Protein AF-A0A0C2YAP7-F1 (afdb_monomer_lite)

Structure (mmCIF, N/CA/C/O backbone):
data_AF-A0A0C2YAP7-F1
#
_entry.id   AF-A0A0C2YAP7-F1
#
loop_
_atom_site.group_PDB
_atom_site.id
_atom_site.type_symbol
_atom_site.label_atom_id
_atom_site.label_alt_id
_atom_site.label_comp_id
_atom_site.label_asym_id
_atom_site.label_entity_id
_atom_site.label_seq_id
_atom_site.pdbx_PDB_ins_code
_atom_site.Cartn_x
_atom_site.Cartn_y
_atom_site.Cartn_z
_atom_site.occupancy
_atom_site.B_iso_or_equiv
_atom_site.auth_seq_id
_atom_site.auth_comp_id
_atom_site.auth_asym_id
_atom_site.auth_atom_id
_atom_site.pdbx_PDB_model_num
ATOM 1 N N . MET A 1 1 ? 7.651 9.788 -50.904 1.00 44.75 1 MET A N 1
ATOM 2 C CA . MET A 1 1 ? 7.440 11.156 -51.417 1.00 44.75 1 MET A CA 1
ATOM 3 C C . MET A 1 1 ? 8.253 11.287 -52.688 1.00 44.75 1 MET A C 1
ATOM 5 O O . MET A 1 1 ? 9.472 11.311 -52.622 1.00 44.75 1 MET A O 1
ATOM 9 N N . SER A 1 2 ? 7.563 11.230 -53.823 1.00 44.25 2 SER A N 1
ATOM 10 C CA . SER A 1 2 ? 8.126 11.286 -55.172 1.00 44.25 2 SER A CA 1
ATOM 11 C C . SER A 1 2 ? 7.923 12.697 -55.711 1.00 44.25 2 SER A C 1
ATOM 13 O O . SER A 1 2 ? 6.785 13.158 -55.704 1.00 44.25 2 SER A O 1
ATOM 15 N N . MET A 1 3 ? 8.986 13.365 -56.163 1.00 46.31 3 MET A N 1
ATOM 16 C CA . MET A 1 3 ? 8.911 14.649 -56.875 1.00 46.31 3 MET A CA 1
ATOM 17 C C . MET A 1 3 ? 9.865 14.597 -58.083 1.00 46.31 3 MET A C 1
ATOM 19 O O . MET A 1 3 ? 11.066 14.424 -57.908 1.00 46.31 3 MET A O 1
ATOM 23 N N . THR A 1 4 ? 9.324 14.335 -59.277 1.00 40.25 4 THR A N 1
ATOM 24 C CA . THR A 1 4 ? 9.123 15.276 -60.407 1.00 40.25 4 THR A CA 1
ATOM 25 C C . THR A 1 4 ? 10.411 15.830 -61.028 1.00 40.25 4 THR A C 1
ATOM 27 O O . THR A 1 4 ? 10.988 16.805 -60.560 1.00 40.25 4 THR A O 1
ATOM 30 N N . ALA A 1 5 ? 10.811 15.221 -62.149 1.00 45.41 5 ALA A N 1
ATOM 31 C CA . ALA A 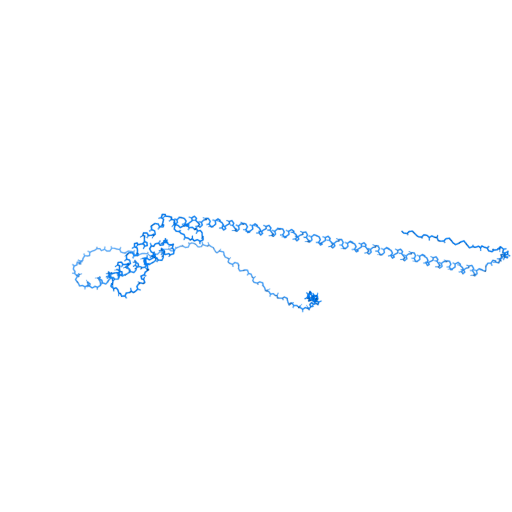1 5 ? 11.817 15.738 -63.068 1.00 45.41 5 ALA A CA 1
ATOM 32 C C . ALA A 1 5 ? 11.187 16.786 -64.000 1.00 45.41 5 ALA A C 1
ATOM 34 O O . ALA A 1 5 ? 10.178 16.514 -64.653 1.00 45.41 5 ALA A O 1
ATOM 35 N N . VAL A 1 6 ? 11.786 17.976 -64.068 1.00 51.00 6 VAL A N 1
ATOM 36 C CA . VAL A 1 6 ? 11.413 19.030 -65.018 1.00 51.00 6 VAL A CA 1
ATOM 37 C C . VAL A 1 6 ? 12.269 18.875 -66.270 1.00 51.00 6 VAL A C 1
ATOM 39 O O . VAL A 1 6 ? 13.493 18.954 -66.223 1.00 51.00 6 VAL A O 1
ATOM 42 N N . SER A 1 7 ? 11.592 18.622 -67.388 1.00 47.62 7 SER A N 1
ATOM 43 C CA . SER A 1 7 ? 12.154 18.564 -68.732 1.00 47.62 7 SER A CA 1
ATOM 44 C C . SER A 1 7 ? 12.260 19.985 -69.289 1.00 47.62 7 SER A C 1
ATOM 46 O O . SER A 1 7 ? 11.241 20.636 -69.514 1.00 47.62 7 SER A O 1
ATOM 48 N N . ALA A 1 8 ? 13.484 20.466 -69.506 1.00 52.16 8 ALA A N 1
ATOM 49 C CA . ALA A 1 8 ? 13.755 21.661 -70.295 1.00 52.16 8 ALA A CA 1
ATOM 50 C C . ALA A 1 8 ? 14.320 21.225 -71.652 1.00 52.16 8 ALA A C 1
ATOM 52 O O . ALA A 1 8 ? 15.388 20.623 -71.747 1.00 52.16 8 ALA A O 1
ATOM 53 N N . LYS A 1 9 ? 13.538 21.487 -72.698 1.00 53.03 9 LYS A N 1
ATOM 54 C CA . LYS A 1 9 ? 13.875 21.284 -74.104 1.00 53.03 9 LYS A CA 1
ATOM 55 C C . LYS A 1 9 ? 14.596 22.541 -74.582 1.00 53.03 9 LYS A C 1
ATOM 57 O O . LYS A 1 9 ? 13.943 23.553 -74.817 1.00 53.03 9 LYS A O 1
ATOM 62 N N . GLU A 1 10 ? 15.917 22.474 -74.696 1.00 45.47 10 GLU A N 1
ATOM 63 C CA . GLU A 1 10 ? 16.734 23.569 -75.217 1.00 45.47 10 GLU A CA 1
ATOM 64 C C . GLU A 1 10 ? 17.275 23.220 -76.609 1.00 45.47 10 GLU A C 1
ATOM 66 O O . GLU A 1 10 ? 17.755 22.119 -76.880 1.00 45.47 10 GLU A O 1
ATOM 71 N N . THR A 1 11 ? 17.066 24.167 -77.515 1.00 48.81 11 THR A N 1
ATOM 72 C CA . THR A 1 11 ? 17.222 24.088 -78.965 1.00 48.81 11 THR A CA 1
ATOM 73 C C . THR A 1 11 ? 18.699 24.155 -79.365 1.00 48.81 11 THR A C 1
ATOM 75 O O . THR A 1 11 ? 19.391 25.111 -79.029 1.00 48.81 11 THR A O 1
ATOM 78 N N . LEU A 1 12 ? 19.171 23.158 -80.119 1.00 51.78 12 LEU A N 1
ATOM 79 C CA . LEU A 1 12 ? 20.529 23.091 -80.676 1.00 51.78 12 LEU A CA 1
ATOM 80 C C . LEU A 1 12 ? 20.708 24.059 -81.870 1.00 51.78 12 LEU A C 1
ATOM 82 O O . LEU A 1 12 ? 19.882 24.028 -82.785 1.00 51.78 12 LEU A O 1
ATOM 86 N N . PRO A 1 13 ? 21.790 24.861 -81.931 1.00 57.75 13 PRO A N 1
ATOM 87 C CA . PRO A 1 13 ? 22.244 25.516 -83.162 1.00 57.75 13 PRO A CA 1
ATOM 88 C C . PRO A 1 13 ? 23.028 24.548 -84.085 1.00 57.75 13 PRO A C 1
ATOM 90 O O . PRO A 1 13 ? 23.479 23.492 -83.634 1.00 57.75 13 PRO A O 1
ATOM 93 N N . PRO A 1 14 ? 23.174 24.873 -85.389 1.00 52.91 14 PRO A N 1
ATOM 94 C CA . PRO A 1 14 ? 23.631 23.939 -86.417 1.00 52.91 14 PRO A CA 1
ATOM 95 C C . PRO A 1 14 ? 25.119 23.583 -86.320 1.00 52.91 14 PRO A C 1
ATOM 97 O O . PRO A 1 14 ? 25.965 24.382 -85.925 1.00 52.91 14 PRO A O 1
ATOM 100 N N . THR A 1 15 ? 25.402 22.358 -86.759 1.00 55.88 15 THR A N 1
ATOM 101 C CA . THR A 1 15 ? 26.703 21.698 -86.901 1.00 55.88 15 THR A CA 1
ATOM 102 C C . THR A 1 15 ? 27.747 22.572 -87.600 1.00 55.88 15 THR A C 1
ATOM 104 O O . THR A 1 15 ? 27.714 22.731 -88.822 1.00 55.88 15 THR A O 1
ATOM 107 N N . SER A 1 16 ? 28.718 23.080 -86.840 1.00 44.69 16 SER A N 1
ATOM 108 C CA . SER A 1 16 ? 30.015 23.487 -87.375 1.00 44.69 16 SER A CA 1
ATOM 109 C C . SER A 1 16 ? 30.950 22.276 -87.357 1.00 44.69 16 SER A C 1
ATOM 111 O O . SER A 1 16 ? 31.210 21.673 -86.318 1.00 44.69 16 SER A O 1
ATOM 113 N N . ASN A 1 17 ? 31.429 21.889 -88.539 1.00 56.34 17 ASN A N 1
ATOM 114 C CA . ASN A 1 17 ? 32.493 20.906 -88.696 1.00 56.34 17 ASN A CA 1
ATOM 115 C C . ASN A 1 17 ? 33.779 21.475 -88.083 1.00 56.34 17 ASN A C 1
ATOM 117 O O . ASN A 1 17 ? 34.495 22.243 -88.724 1.00 56.34 17 ASN A O 1
ATOM 121 N N . THR A 1 18 ? 34.059 21.119 -86.835 1.00 50.81 18 THR A N 1
ATOM 122 C CA . THR A 1 18 ? 35.364 21.320 -86.210 1.00 50.81 18 THR A CA 1
ATOM 123 C C . THR A 1 18 ? 36.304 20.196 -86.658 1.00 50.81 18 THR A C 1
ATOM 125 O O . THR A 1 18 ? 35.937 19.023 -86.572 1.00 50.81 18 THR A O 1
ATOM 128 N N . PRO A 1 19 ? 37.516 20.503 -87.159 1.00 53.97 19 PRO A N 1
ATOM 129 C CA . PRO A 1 19 ? 38.509 19.474 -87.427 1.00 53.97 19 PRO A CA 1
ATOM 130 C C . PRO A 1 19 ? 38.864 18.805 -86.099 1.00 53.97 19 PRO A C 1
ATOM 132 O O . PRO A 1 19 ? 39.378 19.457 -85.192 1.00 53.97 19 PRO A O 1
ATOM 135 N N . THR A 1 20 ? 38.577 17.510 -85.969 1.00 55.09 20 THR A N 1
ATOM 136 C CA . THR A 1 20 ? 39.104 16.687 -84.878 1.00 55.09 20 THR A CA 1
ATOM 137 C C . THR A 1 20 ? 40.628 16.785 -84.905 1.00 55.09 20 THR A C 1
ATOM 139 O O . THR A 1 20 ? 41.228 16.357 -85.895 1.00 55.09 20 THR A O 1
ATOM 142 N N . PRO A 1 21 ? 41.283 17.330 -83.865 1.00 55.88 21 PRO A N 1
ATOM 143 C CA . PRO A 1 21 ? 42.726 17.248 -83.768 1.00 55.88 21 PRO A CA 1
ATOM 144 C C . PRO A 1 21 ? 43.095 15.778 -83.542 1.00 55.88 21 PRO A C 1
ATOM 146 O O . PRO A 1 21 ? 43.003 15.258 -82.434 1.00 55.88 21 PRO A O 1
ATOM 149 N N . THR A 1 22 ? 43.521 15.084 -84.596 1.00 57.53 22 THR A N 1
ATOM 150 C CA . THR A 1 22 ? 44.174 13.763 -84.542 1.00 57.53 22 THR A CA 1
ATOM 151 C C . THR A 1 22 ? 45.610 13.882 -84.020 1.00 57.53 22 THR A C 1
ATOM 153 O O . THR A 1 22 ? 46.549 13.294 -84.553 1.00 57.53 22 THR A O 1
ATOM 156 N N . THR A 1 23 ? 45.808 14.667 -82.964 1.00 62.25 23 THR A N 1
ATOM 157 C CA . THR A 1 23 ? 47.081 14.767 -82.258 1.00 62.25 23 THR A CA 1
ATOM 158 C C . THR A 1 23 ? 47.010 13.820 -81.074 1.00 62.25 23 THR A C 1
ATOM 160 O O . THR A 1 23 ? 46.287 14.061 -80.110 1.00 62.25 23 THR A O 1
ATOM 163 N N . ARG A 1 24 ? 47.749 12.710 -81.164 1.00 65.69 24 ARG A N 1
ATOM 164 C CA . ARG A 1 24 ? 47.946 11.776 -80.053 1.00 65.69 24 ARG A CA 1
ATOM 165 C C . ARG A 1 24 ? 48.347 12.591 -78.811 1.00 65.69 24 ARG A C 1
ATOM 167 O O . ARG A 1 24 ? 49.350 13.308 -78.896 1.00 65.69 24 ARG A O 1
ATOM 174 N N . PRO A 1 25 ? 47.595 12.530 -77.696 1.00 68.69 25 PRO A N 1
ATOM 175 C CA . PRO A 1 25 ? 47.972 13.247 -76.486 1.00 68.69 25 PRO A CA 1
ATOM 176 C C . PRO A 1 25 ? 49.379 12.812 -76.076 1.00 68.69 25 PRO A C 1
ATOM 178 O O . PRO A 1 25 ? 49.755 11.647 -76.240 1.00 68.69 25 PRO A O 1
ATOM 181 N N . SER A 1 26 ? 50.189 13.753 -75.588 1.00 84.50 26 SER A N 1
ATOM 182 C CA . SER A 1 26 ? 51.524 13.405 -75.108 1.00 84.50 26 SER A CA 1
ATOM 183 C C . SER A 1 26 ? 51.395 12.389 -73.968 1.00 84.50 26 SER A C 1
ATOM 185 O O . SER A 1 26 ? 50.466 12.464 -73.161 1.00 84.50 26 SER A O 1
ATOM 187 N N . ASN A 1 27 ? 52.329 11.437 -73.872 1.00 87.38 27 ASN A N 1
ATOM 188 C CA . ASN A 1 27 ? 52.298 10.410 -72.820 1.00 87.38 27 ASN A CA 1
ATOM 189 C C . ASN A 1 27 ? 52.215 11.017 -71.405 1.00 87.38 27 ASN A C 1
ATOM 191 O O . ASN A 1 27 ? 51.670 10.391 -70.502 1.00 87.38 27 ASN A O 1
ATOM 195 N N . ALA A 1 28 ? 52.729 12.237 -71.212 1.00 89.19 28 ALA A N 1
ATOM 196 C CA . ALA A 1 28 ? 52.625 12.968 -69.952 1.00 89.19 28 ALA A CA 1
ATOM 197 C C . ALA A 1 28 ? 51.182 13.395 -69.631 1.00 89.19 28 ALA A C 1
ATOM 199 O O . ALA A 1 28 ? 50.755 13.255 -68.488 1.00 89.19 28 ALA A O 1
ATOM 200 N N . ILE A 1 29 ? 50.423 13.865 -70.629 1.00 89.50 29 ILE A N 1
ATOM 201 C CA . ILE A 1 29 ? 49.013 14.250 -70.461 1.00 89.50 29 ILE A CA 1
ATOM 202 C C . ILE A 1 29 ? 48.162 13.015 -70.162 1.00 89.50 29 ILE A C 1
ATOM 204 O O . ILE A 1 29 ? 47.365 13.047 -69.230 1.00 89.50 29 ILE A O 1
ATOM 208 N N . GLN A 1 30 ? 48.376 11.915 -70.893 1.00 90.31 30 GLN A N 1
ATOM 209 C CA . GLN A 1 30 ? 47.651 10.666 -70.645 1.00 90.31 30 GLN A CA 1
ATOM 210 C C . GLN A 1 30 ? 47.923 10.138 -69.231 1.00 90.31 30 GLN A C 1
ATOM 212 O O . GLN A 1 30 ? 46.990 9.905 -68.475 1.00 90.31 30 GLN A O 1
ATOM 217 N N . LYS A 1 31 ? 49.200 10.053 -68.833 1.00 94.06 31 LYS A N 1
ATOM 218 C CA . LYS A 1 31 ? 49.580 9.603 -67.488 1.00 94.06 31 LYS A CA 1
ATOM 219 C C . LYS A 1 31 ? 49.008 10.505 -66.388 1.00 94.06 31 LYS A C 1
ATOM 221 O O . LYS A 1 31 ? 48.638 10.015 -65.327 1.00 94.06 31 LYS A O 1
ATOM 226 N N . GLY A 1 32 ? 48.941 11.816 -66.626 1.00 95.56 32 GLY A N 1
ATOM 227 C CA . GLY A 1 32 ? 48.300 12.760 -65.709 1.00 95.56 32 GLY A CA 1
ATOM 228 C C . GLY A 1 32 ? 46.797 12.513 -65.569 1.00 95.56 32 GLY A C 1
ATOM 229 O O . GLY A 1 32 ? 46.289 12.497 -64.452 1.00 95.56 32 GLY A O 1
ATOM 230 N N . ALA A 1 33 ? 46.100 12.269 -66.680 1.00 95.06 33 ALA A N 1
ATOM 231 C CA . ALA A 1 33 ? 44.679 11.930 -66.670 1.00 95.06 33 ALA A CA 1
ATOM 232 C C . ALA A 1 33 ? 44.407 10.607 -65.935 1.00 95.06 33 ALA A C 1
ATOM 234 O O . ALA A 1 33 ? 43.490 10.549 -65.118 1.00 95.06 33 ALA A O 1
ATOM 235 N N . ASP A 1 34 ? 45.240 9.587 -66.159 1.00 95.12 34 ASP A N 1
ATOM 236 C CA . ASP A 1 34 ? 45.127 8.287 -65.487 1.00 95.12 34 ASP A CA 1
ATOM 237 C C . ASP A 1 34 ? 45.316 8.424 -63.960 1.00 95.12 34 ASP A C 1
ATOM 239 O O . ASP A 1 34 ? 44.563 7.836 -63.187 1.00 95.12 34 ASP A O 1
ATOM 243 N N . LEU A 1 35 ? 46.264 9.259 -63.508 1.00 96.69 35 LEU A N 1
ATOM 244 C CA . LEU A 1 35 ? 46.471 9.545 -62.079 1.00 96.69 35 LEU A CA 1
ATOM 245 C C . LEU A 1 35 ? 45.280 10.272 -61.440 1.00 96.69 35 LEU A C 1
ATOM 247 O O . LEU A 1 35 ? 44.931 9.985 -60.297 1.00 96.69 35 LEU A O 1
ATOM 251 N N . ILE A 1 36 ? 44.654 11.211 -62.158 1.00 96.75 36 ILE A N 1
ATOM 252 C CA . ILE A 1 36 ? 43.461 11.917 -61.666 1.00 96.75 36 ILE A CA 1
ATOM 253 C C . ILE A 1 36 ? 42.283 10.946 -61.545 1.00 96.75 36 ILE A C 1
ATOM 255 O O . ILE A 1 36 ? 41.577 10.972 -60.541 1.00 96.75 36 ILE A O 1
ATOM 259 N N . LEU A 1 37 ? 42.085 10.077 -62.538 1.00 97.00 37 LEU A N 1
ATOM 260 C CA . LEU A 1 37 ? 41.062 9.030 -62.492 1.00 97.00 37 LEU A CA 1
ATOM 261 C C . LEU A 1 37 ? 41.261 8.112 -61.287 1.00 97.00 37 LEU A C 1
ATOM 263 O O . LEU A 1 37 ? 40.318 7.908 -60.527 1.00 97.00 37 LEU A O 1
ATOM 267 N N . GLN A 1 38 ? 42.491 7.642 -61.065 1.00 97.31 38 GLN A N 1
ATOM 268 C CA . GLN A 1 38 ? 42.813 6.808 -59.912 1.00 97.31 38 GLN A CA 1
ATOM 269 C C . GLN A 1 38 ? 42.524 7.527 -58.585 1.00 97.31 38 GLN A C 1
ATOM 271 O O . GLN A 1 38 ? 41.899 6.947 -57.703 1.00 97.31 38 GLN A O 1
ATOM 276 N N . LEU A 1 39 ? 42.905 8.803 -58.455 1.00 97.81 39 LEU A N 1
ATOM 277 C CA . LEU A 1 39 ? 42.615 9.592 -57.253 1.00 97.81 39 LEU A CA 1
ATOM 278 C C . LEU A 1 39 ? 41.104 9.690 -56.989 1.00 97.81 39 LEU A C 1
ATOM 280 O O . LEU A 1 39 ? 40.661 9.516 -55.857 1.00 97.81 39 LEU A O 1
ATOM 284 N N . VAL A 1 40 ? 40.307 9.934 -58.032 1.00 97.75 40 VAL A N 1
ATOM 285 C CA . VAL A 1 40 ? 38.843 10.014 -57.923 1.00 97.75 40 VAL A CA 1
ATOM 286 C C . VAL A 1 40 ? 38.240 8.663 -57.533 1.00 97.75 40 VAL A C 1
ATOM 288 O O . VAL A 1 40 ? 37.303 8.614 -56.734 1.00 97.75 40 VAL A O 1
ATOM 291 N N . GLU A 1 41 ? 38.756 7.560 -58.073 1.00 97.62 41 GLU A N 1
ATOM 292 C CA . GLU A 1 41 ? 38.320 6.210 -57.711 1.00 97.62 41 GLU A CA 1
ATOM 293 C C . GLU A 1 41 ? 38.657 5.875 -56.253 1.00 97.62 41 GLU A C 1
ATOM 295 O O . GLU A 1 41 ? 37.785 5.386 -55.527 1.00 97.62 41 GLU A O 1
ATOM 300 N N . ASP A 1 42 ? 39.865 6.217 -55.801 1.00 97.69 42 ASP A N 1
ATOM 301 C CA . ASP A 1 42 ? 40.318 6.027 -54.423 1.00 97.69 42 ASP A CA 1
ATOM 302 C C . ASP A 1 42 ? 39.481 6.864 -53.438 1.00 97.69 42 ASP A C 1
ATOM 304 O O . ASP A 1 42 ? 38.993 6.346 -52.427 1.00 97.69 42 ASP A O 1
ATOM 308 N N . GLU A 1 43 ? 39.229 8.141 -53.743 1.00 97.38 43 GLU A N 1
ATOM 309 C CA . GLU A 1 43 ? 38.370 9.011 -52.931 1.00 97.38 43 GLU A CA 1
ATOM 310 C C . GLU A 1 43 ? 36.924 8.514 -52.899 1.00 97.38 43 GLU A C 1
ATOM 312 O O . GLU A 1 43 ? 36.297 8.475 -51.836 1.00 97.38 43 GLU A O 1
ATOM 317 N N . ARG A 1 44 ? 36.387 8.066 -54.040 1.00 97.56 44 ARG A N 1
ATOM 318 C CA . ARG A 1 44 ? 35.040 7.492 -54.115 1.00 97.56 44 ARG A CA 1
ATOM 319 C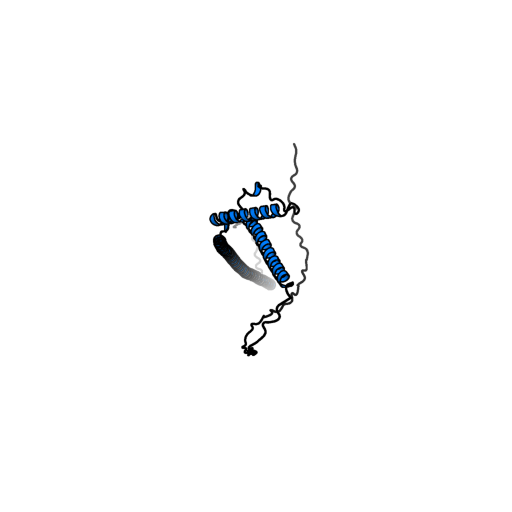 C . ARG A 1 44 ? 34.927 6.225 -53.273 1.00 97.56 44 ARG A C 1
ATOM 321 O O . ARG A 1 44 ? 33.928 6.055 -52.563 1.00 97.56 44 ARG A O 1
ATOM 328 N N . ALA A 1 45 ? 35.915 5.336 -53.340 1.00 97.38 45 ALA A N 1
ATOM 329 C CA . ALA A 1 45 ? 35.954 4.128 -52.525 1.00 97.38 45 ALA A CA 1
ATOM 330 C C . ALA A 1 45 ? 36.026 4.480 -51.032 1.00 97.38 45 ALA A C 1
ATOM 332 O O . ALA A 1 45 ? 35.270 3.923 -50.230 1.00 97.38 45 ALA A O 1
ATOM 333 N N . ASN A 1 46 ? 36.856 5.460 -50.668 1.00 97.81 46 ASN A N 1
ATOM 334 C CA . ASN A 1 46 ? 36.992 5.929 -49.294 1.00 97.81 46 ASN A CA 1
ATOM 335 C C . ASN A 1 46 ? 35.691 6.549 -48.755 1.00 97.81 46 ASN A C 1
ATOM 337 O O . ASN A 1 46 ? 35.231 6.175 -47.679 1.00 97.81 46 ASN A O 1
ATOM 341 N N . LEU A 1 47 ? 35.036 7.429 -49.521 1.00 97.50 47 LEU A N 1
ATOM 342 C CA . LEU A 1 47 ? 33.755 8.035 -49.138 1.00 97.50 47 LEU A CA 1
ATOM 343 C C . LEU A 1 47 ? 32.647 6.990 -48.994 1.00 97.50 47 LEU A C 1
ATOM 345 O O . LEU A 1 47 ? 31.859 7.042 -48.049 1.00 97.50 47 LEU A O 1
ATOM 349 N N . THR A 1 48 ? 32.606 6.014 -49.901 1.00 97.56 48 THR A N 1
ATOM 350 C CA . THR A 1 48 ? 31.630 4.920 -49.830 1.00 97.56 48 THR A CA 1
ATOM 351 C C . THR A 1 48 ? 31.842 4.089 -48.569 1.00 97.56 48 THR A C 1
ATOM 353 O O . THR A 1 48 ? 30.880 3.784 -47.864 1.00 97.56 48 THR A O 1
ATOM 356 N N . ARG A 1 49 ? 33.099 3.765 -48.249 1.00 98.12 49 ARG A N 1
ATOM 357 C CA . ARG A 1 49 ? 33.456 3.045 -47.028 1.00 98.12 49 ARG A CA 1
ATOM 358 C C . ARG A 1 49 ? 33.093 3.846 -45.779 1.00 98.12 49 ARG A C 1
ATOM 360 O O . ARG A 1 49 ? 32.407 3.312 -44.918 1.00 98.12 49 ARG A O 1
ATOM 367 N N . LEU A 1 50 ? 33.482 5.119 -45.704 1.00 98.06 50 LEU A N 1
ATOM 368 C CA . LEU A 1 50 ? 33.181 5.986 -44.563 1.00 98.06 50 LEU A CA 1
ATOM 369 C C . LEU A 1 50 ? 31.669 6.097 -44.323 1.00 98.06 50 LEU A C 1
ATOM 371 O O . LEU A 1 50 ? 31.211 6.018 -43.185 1.00 98.06 50 LEU A O 1
ATOM 375 N N . HIS A 1 51 ? 30.885 6.229 -45.394 1.00 97.75 51 HIS A N 1
ATOM 376 C CA . HIS A 1 51 ? 29.429 6.267 -45.307 1.00 97.75 51 HIS A CA 1
ATOM 377 C C . HIS A 1 51 ? 28.844 4.936 -44.809 1.00 97.75 51 HIS A C 1
ATOM 379 O O . HIS A 1 51 ? 27.999 4.935 -43.915 1.00 97.75 51 HIS A O 1
ATOM 385 N N . GLN A 1 52 ? 29.305 3.800 -45.342 1.00 98.06 52 GLN A N 1
ATOM 386 C CA . GLN A 1 52 ? 28.863 2.478 -44.885 1.00 98.06 52 GLN A CA 1
ATOM 387 C C . GLN A 1 52 ? 29.240 2.214 -43.424 1.00 98.06 52 GLN A C 1
ATOM 389 O O . GLN A 1 52 ? 28.420 1.704 -42.662 1.00 98.06 52 GLN A O 1
ATOM 394 N N . ASP A 1 53 ? 30.454 2.580 -43.019 1.00 97.94 53 ASP A N 1
ATOM 395 C CA . ASP A 1 53 ? 30.931 2.423 -41.646 1.00 97.94 53 ASP A CA 1
ATOM 396 C C . ASP A 1 53 ? 30.129 3.322 -40.690 1.00 97.94 53 ASP A C 1
ATOM 398 O O . ASP A 1 53 ? 29.693 2.863 -39.633 1.00 97.94 53 ASP A O 1
ATOM 402 N N . GLY A 1 54 ? 29.819 4.560 -41.096 1.00 97.94 54 GLY A N 1
ATOM 403 C CA . GLY A 1 54 ? 28.939 5.462 -40.351 1.00 97.94 54 GLY A CA 1
ATOM 404 C C . GLY A 1 54 ? 27.516 4.917 -40.189 1.00 97.94 54 GLY A C 1
ATOM 405 O O . GLY A 1 54 ? 26.960 4.953 -39.090 1.00 97.94 54 GLY A O 1
ATOM 406 N N . GLN A 1 55 ? 26.937 4.344 -41.249 1.00 97.81 55 GLN A N 1
ATOM 407 C CA . GLN A 1 55 ? 25.622 3.698 -41.178 1.00 97.81 55 GLN A CA 1
ATOM 408 C C . GLN A 1 55 ? 25.624 2.489 -40.238 1.00 97.81 55 GLN A C 1
ATOM 410 O O . GLN A 1 55 ? 24.718 2.357 -39.414 1.00 97.81 55 GLN A O 1
ATOM 415 N N . LYS A 1 56 ? 26.652 1.636 -40.311 1.00 98.00 56 LYS A N 1
ATOM 416 C CA . LYS A 1 56 ? 26.799 0.482 -39.411 1.00 98.00 56 LYS A CA 1
ATOM 417 C C . LYS A 1 56 ? 26.950 0.917 -37.956 1.00 98.00 56 LYS A C 1
ATOM 419 O O . LYS A 1 56 ? 26.304 0.339 -37.086 1.00 98.00 56 LYS A O 1
ATOM 424 N N . ALA A 1 57 ? 27.751 1.948 -37.689 1.00 97.62 57 ALA A N 1
ATOM 425 C CA . ALA A 1 57 ? 27.939 2.482 -36.343 1.00 97.62 57 ALA A CA 1
ATOM 426 C C . ALA A 1 57 ? 26.631 3.046 -35.765 1.00 97.62 57 ALA A C 1
ATOM 428 O O . ALA A 1 57 ? 26.282 2.737 -34.626 1.00 97.62 57 ALA A O 1
ATOM 429 N N . LEU A 1 58 ? 25.868 3.807 -36.558 1.00 97.50 58 LEU A N 1
ATOM 430 C CA . LEU A 1 58 ? 24.554 4.318 -36.153 1.00 97.50 58 LEU A CA 1
ATOM 431 C C . LEU A 1 58 ? 23.553 3.189 -35.897 1.00 97.50 58 LEU A C 1
ATOM 433 O O . LEU A 1 58 ? 22.836 3.216 -34.898 1.00 97.50 58 LEU A O 1
ATOM 437 N N . GLN A 1 59 ? 23.520 2.183 -36.770 1.00 97.69 59 GLN A N 1
ATOM 438 C CA . GLN A 1 59 ? 22.629 1.039 -36.614 1.00 97.69 59 GLN A CA 1
ATOM 439 C C . GLN A 1 59 ? 22.972 0.229 -35.358 1.00 97.69 59 GLN A C 1
ATOM 441 O O . GLN A 1 59 ? 22.067 -0.123 -34.602 1.00 97.69 59 GLN A O 1
ATOM 446 N N . SER A 1 60 ? 24.260 -0.017 -35.101 1.00 97.38 60 SER A N 1
ATOM 447 C CA . SER A 1 60 ? 24.721 -0.674 -33.874 1.00 97.38 60 SER A CA 1
ATOM 448 C C . SER A 1 60 ? 24.349 0.145 -32.640 1.00 97.38 60 SER A C 1
ATOM 450 O O . SER A 1 60 ? 23.739 -0.385 -31.719 1.00 97.38 60 SER A O 1
ATOM 452 N N . GLY A 1 61 ? 24.624 1.454 -32.649 1.00 97.69 61 GLY A N 1
ATOM 453 C CA . GLY A 1 61 ? 24.291 2.341 -31.535 1.00 97.69 61 GLY A CA 1
ATOM 454 C C . GLY A 1 61 ? 22.790 2.389 -31.239 1.00 97.69 61 GLY A C 1
ATOM 455 O O . GLY A 1 61 ? 22.390 2.392 -30.075 1.00 97.69 61 GLY A O 1
ATOM 456 N N . PHE A 1 62 ? 21.945 2.363 -32.274 1.00 97.88 62 PHE A N 1
ATOM 457 C CA . PHE A 1 62 ? 20.494 2.302 -32.105 1.00 97.88 62 PHE A CA 1
ATOM 458 C C . PHE A 1 62 ? 20.030 0.964 -31.513 1.00 97.88 62 PHE A C 1
ATOM 460 O O . PHE A 1 62 ? 19.164 0.955 -30.639 1.00 97.88 62 PHE A O 1
ATOM 467 N N . GLN A 1 63 ? 20.611 -0.159 -31.945 1.00 97.56 63 GLN A N 1
ATOM 468 C CA . GLN A 1 63 ? 20.293 -1.475 -31.382 1.00 97.56 63 GLN A CA 1
ATOM 469 C C . GLN A 1 63 ? 20.728 -1.587 -29.916 1.00 97.56 63 GLN A C 1
ATOM 471 O O . GLN A 1 63 ? 19.956 -2.045 -29.073 1.00 97.56 63 GLN A O 1
ATOM 476 N N . ASP A 1 64 ? 21.918 -1.093 -29.580 1.00 97.44 64 ASP A N 1
ATOM 477 C CA . ASP A 1 64 ? 22.413 -1.065 -28.201 1.00 97.44 64 ASP A CA 1
ATOM 478 C C . ASP A 1 64 ? 21.551 -0.165 -27.309 1.00 97.44 64 ASP A C 1
ATOM 480 O O . ASP A 1 64 ? 21.263 -0.499 -26.159 1.00 97.44 64 ASP A O 1
ATOM 484 N N . PHE A 1 65 ? 21.110 0.983 -27.828 1.00 97.25 65 PHE A N 1
ATOM 485 C CA . PHE A 1 65 ? 20.193 1.863 -27.109 1.00 97.25 65 PHE A CA 1
ATOM 486 C C . PHE A 1 65 ? 18.838 1.189 -26.877 1.00 97.25 65 PHE A C 1
ATOM 488 O O . PHE A 1 65 ? 18.328 1.194 -25.756 1.00 97.25 65 PHE A O 1
ATOM 495 N N . ARG A 1 66 ? 18.273 0.569 -27.919 1.00 97.81 66 ARG A N 1
ATOM 496 C CA . ARG A 1 66 ? 16.983 -0.120 -27.855 1.00 97.81 66 ARG A CA 1
ATOM 497 C C . ARG A 1 66 ? 17.002 -1.257 -26.839 1.00 97.81 66 ARG A C 1
ATOM 499 O O . ARG A 1 66 ? 16.131 -1.299 -25.980 1.00 97.81 66 ARG A O 1
ATOM 506 N N . THR A 1 67 ? 18.001 -2.134 -26.903 1.00 97.31 67 THR A N 1
ATOM 507 C CA . THR A 1 67 ? 18.126 -3.278 -25.984 1.00 97.31 67 THR A CA 1
ATOM 508 C C . THR A 1 67 ? 18.271 -2.832 -24.531 1.00 97.31 67 THR A C 1
ATOM 510 O O . THR A 1 67 ? 17.596 -3.368 -23.654 1.00 97.31 67 THR A O 1
ATOM 513 N N . LYS A 1 68 ? 19.080 -1.799 -24.258 1.00 97.25 68 LYS A N 1
ATOM 514 C CA . LYS A 1 68 ? 19.202 -1.218 -22.910 1.00 97.25 68 LYS A CA 1
ATOM 515 C C . LYS A 1 68 ? 17.889 -0.618 -22.420 1.00 97.25 68 LYS A C 1
ATOM 517 O O . LYS A 1 68 ? 17.525 -0.814 -21.264 1.00 97.25 68 LYS A O 1
ATOM 522 N N . HIS A 1 69 ? 17.186 0.111 -23.283 1.00 97.19 69 HIS A N 1
ATOM 523 C CA . HIS A 1 69 ? 15.916 0.731 -22.924 1.00 97.19 69 HIS A CA 1
ATOM 524 C C . HIS A 1 69 ? 14.824 -0.317 -22.674 1.00 97.19 69 HIS A C 1
ATOM 526 O O . HIS A 1 69 ? 14.060 -0.196 -21.723 1.00 97.19 69 HIS A O 1
ATOM 532 N N . GLU A 1 70 ? 14.761 -1.367 -23.489 1.00 97.75 70 GLU A N 1
ATOM 533 C CA . GLU A 1 70 ? 13.822 -2.479 -23.326 1.00 97.75 70 GLU A CA 1
ATOM 534 C C . GLU A 1 70 ? 14.098 -3.265 -22.034 1.00 97.75 70 GLU A C 1
ATOM 536 O O . GLU A 1 70 ? 13.178 -3.546 -21.265 1.00 97.75 70 GLU A O 1
ATOM 541 N N . ALA A 1 71 ? 15.371 -3.514 -21.711 1.00 97.25 71 ALA A N 1
ATOM 542 C CA . ALA A 1 71 ? 15.767 -4.102 -20.432 1.00 97.25 71 ALA A CA 1
ATOM 543 C C . ALA A 1 71 ? 15.381 -3.214 -19.231 1.00 97.25 71 ALA A C 1
ATOM 545 O O . ALA A 1 71 ? 14.900 -3.707 -18.213 1.00 97.25 71 ALA A O 1
ATOM 546 N N . ALA A 1 72 ? 15.552 -1.894 -19.340 1.00 97.00 72 ALA A N 1
ATOM 547 C CA . ALA A 1 72 ? 15.144 -0.964 -18.287 1.00 97.00 72 ALA A CA 1
ATOM 548 C C . ALA A 1 72 ? 13.617 -0.915 -18.111 1.00 97.00 72 ALA A C 1
ATOM 550 O O . ALA A 1 72 ? 13.127 -0.854 -16.983 1.00 97.00 72 ALA A O 1
ATOM 551 N N . LEU A 1 73 ? 12.868 -0.966 -19.214 1.00 97.62 73 LEU A N 1
ATOM 552 C CA . LEU A 1 73 ? 11.409 -0.932 -19.210 1.00 97.62 73 LEU A CA 1
ATOM 553 C C . LEU A 1 73 ? 10.839 -2.204 -18.576 1.00 97.62 73 LEU A C 1
ATOM 555 O O . LEU A 1 73 ? 10.058 -2.117 -17.634 1.00 97.62 73 LEU A O 1
ATOM 559 N N . THR A 1 74 ? 11.314 -3.374 -18.998 1.00 97.56 74 THR A N 1
ATOM 560 C CA . THR A 1 74 ? 10.932 -4.664 -18.397 1.00 97.56 74 THR A CA 1
ATOM 561 C C . THR A 1 74 ? 11.289 -4.740 -16.906 1.00 97.56 74 THR A C 1
ATOM 563 O O . THR A 1 74 ? 10.482 -5.186 -16.087 1.00 97.56 74 THR A O 1
ATOM 566 N N . ALA A 1 75 ? 12.456 -4.232 -16.498 1.00 97.44 75 ALA A N 1
ATOM 567 C CA . ALA A 1 75 ? 12.816 -4.127 -15.082 1.00 97.44 75 ALA A CA 1
ATOM 568 C C . ALA A 1 75 ? 11.862 -3.206 -14.293 1.00 97.44 75 ALA A C 1
ATOM 570 O O . ALA A 1 75 ? 11.503 -3.506 -13.153 1.00 97.44 75 ALA A O 1
ATOM 571 N N . ALA A 1 76 ? 11.416 -2.096 -14.885 1.00 96.62 76 ALA A N 1
ATOM 572 C CA . ALA A 1 76 ? 10.433 -1.216 -14.260 1.00 96.62 76 ALA A CA 1
ATOM 573 C C . ALA A 1 76 ? 9.052 -1.885 -14.147 1.00 96.62 76 ALA A C 1
ATOM 575 O O . ALA A 1 76 ? 8.434 -1.823 -13.085 1.00 96.62 76 ALA A O 1
ATOM 576 N N . GLU A 1 77 ? 8.594 -2.573 -15.193 1.00 97.81 77 GLU A N 1
ATOM 577 C CA . GLU A 1 77 ? 7.320 -3.302 -15.203 1.00 97.81 77 GLU A CA 1
ATOM 578 C C . GLU A 1 77 ? 7.283 -4.408 -14.146 1.00 97.81 77 GLU A C 1
ATOM 580 O O . GLU A 1 77 ? 6.330 -4.496 -13.371 1.00 97.81 77 GLU A O 1
ATOM 585 N N . THR A 1 78 ? 8.346 -5.212 -14.044 1.00 97.56 78 THR A N 1
ATOM 586 C CA . THR A 1 78 ? 8.446 -6.243 -12.998 1.00 97.56 78 THR A CA 1
ATOM 587 C C . THR A 1 78 ? 8.414 -5.645 -11.593 1.00 97.56 78 THR A C 1
ATOM 589 O O . THR A 1 78 ? 7.728 -6.174 -10.716 1.00 97.56 78 THR A O 1
ATOM 592 N N . LYS A 1 79 ? 9.086 -4.507 -11.373 1.00 97.94 79 LYS A N 1
ATOM 593 C CA . LYS A 1 79 ? 9.046 -3.797 -10.090 1.00 97.94 79 LYS A CA 1
ATOM 594 C C . LYS A 1 79 ? 7.642 -3.286 -9.767 1.00 97.94 79 LYS A C 1
ATOM 596 O O . LYS A 1 79 ? 7.201 -3.440 -8.630 1.00 97.94 79 LYS A O 1
ATOM 601 N N . ILE A 1 80 ? 6.942 -2.710 -10.745 1.00 97.75 80 ILE A N 1
ATOM 602 C CA . ILE A 1 80 ? 5.560 -2.237 -10.581 1.00 97.75 80 ILE A CA 1
ATOM 603 C C . ILE A 1 80 ? 4.637 -3.410 -10.243 1.00 97.75 80 ILE A C 1
ATOM 605 O O . ILE A 1 80 ? 3.872 -3.319 -9.288 1.00 97.75 80 ILE A O 1
ATOM 609 N N . SER A 1 81 ? 4.756 -4.531 -10.958 1.00 98.00 81 SER A N 1
ATOM 610 C CA . SER A 1 81 ? 3.965 -5.735 -10.686 1.00 98.00 81 SER A CA 1
ATOM 611 C C . SER A 1 81 ? 4.206 -6.277 -9.273 1.00 98.00 81 SER A C 1
ATOM 613 O O . SER A 1 81 ? 3.260 -6.631 -8.571 1.00 98.00 81 SER A O 1
ATOM 615 N N . LEU A 1 82 ? 5.461 -6.292 -8.812 1.00 97.56 82 LEU A N 1
ATOM 616 C CA . LEU A 1 82 ? 5.795 -6.712 -7.450 1.00 97.56 82 LEU A CA 1
ATOM 617 C C . LEU A 1 82 ? 5.194 -5.761 -6.406 1.00 97.56 82 LEU A C 1
ATOM 619 O O . LEU A 1 82 ? 4.629 -6.216 -5.414 1.00 97.56 82 LEU A O 1
ATOM 623 N N . GLN A 1 83 ? 5.273 -4.449 -6.640 1.00 97.50 83 GLN A N 1
ATOM 624 C CA . GLN A 1 83 ? 4.670 -3.453 -5.752 1.00 97.50 83 GLN A CA 1
ATOM 625 C C . GLN A 1 83 ? 3.144 -3.570 -5.699 1.00 97.50 83 GLN A C 1
ATOM 627 O O . GLN A 1 83 ? 2.578 -3.465 -4.616 1.00 97.50 83 GLN A O 1
ATOM 632 N N . GLN A 1 84 ? 2.482 -3.832 -6.828 1.00 97.19 84 GLN A N 1
ATOM 633 C CA . GLN A 1 84 ? 1.036 -4.068 -6.871 1.00 97.19 84 GLN A CA 1
ATOM 634 C C . GLN A 1 84 ? 0.642 -5.288 -6.036 1.00 97.19 84 GLN A C 1
ATOM 636 O O . GLN A 1 84 ? -0.234 -5.169 -5.185 1.00 97.19 84 GLN A O 1
ATOM 641 N N . LYS A 1 85 ? 1.353 -6.413 -6.185 1.00 97.44 85 LYS A N 1
ATOM 642 C CA . LYS A 1 85 ? 1.112 -7.611 -5.364 1.00 97.44 85 LYS A CA 1
ATOM 643 C C . LYS A 1 85 ? 1.283 -7.344 -3.872 1.00 97.44 85 LYS A C 1
ATOM 645 O O . LYS A 1 85 ? 0.467 -7.787 -3.075 1.00 97.44 85 LYS A O 1
ATOM 650 N N . LEU A 1 86 ? 2.320 -6.595 -3.490 1.00 97.81 86 LEU A N 1
ATOM 651 C CA . LEU A 1 86 ? 2.537 -6.239 -2.088 1.00 97.81 86 LEU A CA 1
ATOM 652 C C . LEU A 1 86 ? 1.384 -5.392 -1.535 1.00 97.81 86 LEU A C 1
ATOM 654 O O . LEU A 1 86 ? 0.965 -5.599 -0.402 1.00 97.81 86 LEU A O 1
ATOM 658 N N . ILE A 1 87 ? 0.876 -4.443 -2.326 1.00 96.69 87 ILE A N 1
ATOM 659 C CA . ILE A 1 87 ? -0.269 -3.613 -1.938 1.00 96.69 87 ILE A CA 1
ATOM 660 C C . ILE A 1 87 ? -1.524 -4.478 -1.772 1.00 96.69 87 ILE A C 1
ATOM 662 O O . ILE A 1 87 ? -2.225 -4.328 -0.775 1.00 96.69 87 ILE A O 1
ATOM 666 N N . GLU A 1 88 ? -1.790 -5.391 -2.706 1.00 96.62 88 GLU A N 1
ATOM 667 C CA . GLU A 1 88 ? -2.929 -6.315 -2.636 1.00 96.62 88 GLU A CA 1
ATOM 668 C C . GLU A 1 88 ? -2.878 -7.194 -1.378 1.00 96.62 88 GLU A C 1
ATOM 670 O O . GLU A 1 88 ? -3.863 -7.253 -0.639 1.00 96.62 88 GLU A O 1
ATOM 675 N N . ASP A 1 89 ? -1.724 -7.796 -1.077 1.00 96.56 89 ASP A N 1
ATOM 676 C CA . ASP A 1 89 ? -1.529 -8.604 0.134 1.00 96.56 89 ASP A CA 1
ATOM 677 C C . ASP A 1 89 ? -1.749 -7.783 1.412 1.00 96.56 89 ASP A C 1
ATOM 679 O O . ASP A 1 89 ? -2.419 -8.239 2.342 1.00 96.56 89 ASP A O 1
ATOM 683 N N . LEU A 1 90 ? -1.235 -6.549 1.459 1.00 95.31 90 LEU A N 1
ATOM 684 C CA . LEU A 1 90 ? -1.380 -5.683 2.630 1.00 95.31 90 LEU A CA 1
ATOM 685 C C . LEU A 1 90 ? -2.844 -5.280 2.859 1.00 95.31 90 LEU A C 1
ATOM 687 O O . LEU A 1 90 ? -3.313 -5.241 3.999 1.00 95.31 90 LEU A O 1
ATOM 691 N N . VAL A 1 91 ? -3.582 -5.013 1.777 1.00 95.06 91 VAL A N 1
ATOM 692 C CA . VAL A 1 91 ? -5.021 -4.716 1.825 1.00 95.06 91 VAL A CA 1
ATOM 693 C C . VAL A 1 91 ? -5.802 -5.931 2.320 1.00 95.06 91 VAL A C 1
ATOM 695 O O . VAL A 1 91 ? -6.631 -5.790 3.221 1.00 95.06 91 VAL A O 1
ATOM 698 N N . LEU A 1 92 ? -5.513 -7.125 1.796 1.00 93.69 92 LEU A N 1
ATOM 699 C CA . LEU A 1 92 ? -6.147 -8.368 2.240 1.00 93.69 92 LEU A CA 1
ATOM 700 C C . LEU A 1 92 ? -5.866 -8.650 3.720 1.00 93.69 92 LEU A C 1
ATOM 702 O O . LEU A 1 92 ? -6.782 -8.993 4.470 1.00 93.69 92 LEU A O 1
ATOM 706 N N . GLN A 1 93 ? -4.623 -8.464 4.166 1.00 92.88 93 GLN A N 1
ATOM 707 C CA . GLN A 1 93 ? -4.245 -8.664 5.562 1.00 92.88 93 GLN A CA 1
ATOM 708 C C . GLN A 1 93 ? -4.931 -7.655 6.490 1.00 92.88 93 GLN A C 1
ATOM 710 O O . GLN A 1 93 ? -5.405 -8.038 7.558 1.00 92.88 93 GLN A O 1
ATOM 715 N N . SER A 1 94 ? -5.035 -6.388 6.082 1.00 92.25 94 SER A N 1
ATOM 716 C CA . SER A 1 94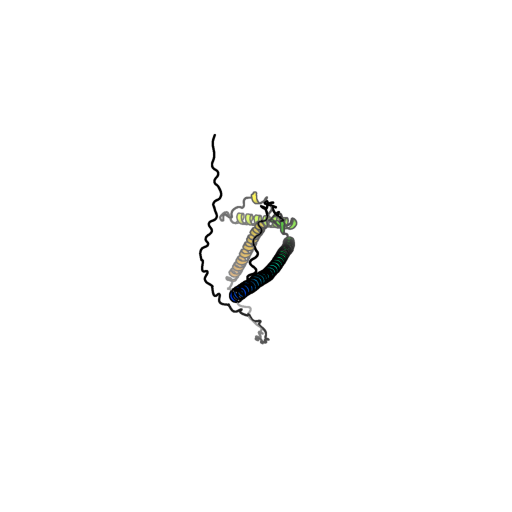 ? -5.730 -5.350 6.851 1.00 92.25 94 SER A CA 1
ATOM 717 C C . SER A 1 94 ? -7.233 -5.631 6.972 1.00 92.25 94 SER A C 1
ATOM 719 O O . SER A 1 94 ? -7.791 -5.557 8.071 1.00 92.25 94 SER A O 1
ATOM 721 N N . GLN A 1 95 ? -7.888 -6.031 5.879 1.00 89.31 95 GLN A N 1
ATOM 722 C CA . GLN A 1 95 ? -9.302 -6.422 5.904 1.00 89.31 95 GLN A CA 1
ATOM 723 C C . GLN A 1 95 ? -9.535 -7.651 6.784 1.00 89.31 95 GLN A C 1
ATOM 725 O O . GLN A 1 95 ? -10.463 -7.674 7.589 1.00 89.31 95 GLN A O 1
ATOM 730 N N . LYS A 1 96 ? -8.667 -8.661 6.682 1.00 89.56 96 LYS A N 1
ATOM 731 C CA . LYS A 1 96 ? -8.769 -9.859 7.517 1.00 89.56 96 LYS A CA 1
ATOM 732 C C . LYS A 1 96 ? -8.533 -9.549 8.997 1.00 89.56 96 LYS A C 1
ATOM 734 O O . LYS A 1 96 ? -9.301 -10.018 9.828 1.00 89.56 96 LYS A O 1
ATOM 739 N N . GLY A 1 97 ? -7.512 -8.752 9.317 1.00 87.12 97 GLY A N 1
ATOM 740 C CA . GLY A 1 97 ? -7.187 -8.357 10.689 1.00 87.12 97 GLY A CA 1
ATOM 741 C C . GLY A 1 97 ? -8.322 -7.576 11.349 1.00 87.12 97 GLY A C 1
ATOM 742 O O . GLY A 1 97 ? -8.777 -7.953 12.421 1.00 87.12 97 GLY A O 1
ATOM 743 N N . SER A 1 98 ? -8.849 -6.561 10.660 1.00 88.56 98 SER A N 1
ATOM 744 C CA . SER A 1 98 ? -9.994 -5.778 11.151 1.00 88.56 98 SER A CA 1
ATOM 745 C C . SER A 1 98 ? -11.267 -6.611 11.299 1.00 88.56 98 SER A C 1
ATOM 747 O O . SER A 1 98 ? -11.980 -6.470 12.288 1.00 88.56 98 SER A O 1
ATOM 749 N N . SER A 1 99 ? -11.554 -7.514 10.356 1.00 89.56 99 SER A N 1
ATOM 750 C CA . SER A 1 99 ? -12.702 -8.415 10.477 1.00 89.56 99 SER A CA 1
ATOM 751 C C . SER A 1 99 ? -12.555 -9.373 11.655 1.00 89.56 99 SER A C 1
ATOM 753 O O . SER A 1 99 ? -13.550 -9.664 12.313 1.00 89.56 99 SER A O 1
ATOM 755 N N . GLN A 1 100 ? -11.349 -9.884 11.902 1.00 91.31 100 GLN A N 1
ATOM 756 C CA . GLN A 1 100 ? -11.093 -10.794 13.011 1.00 91.31 100 GLN A CA 1
ATOM 757 C C . GLN A 1 100 ? -11.202 -10.067 14.355 1.00 91.31 100 GLN A C 1
ATOM 759 O O . GLN A 1 100 ? -11.894 -10.552 15.241 1.00 91.31 100 GLN A O 1
ATOM 764 N N . GLU A 1 101 ? -10.604 -8.882 14.480 1.00 92.19 101 GLU A N 1
ATOM 765 C CA . GLU A 1 101 ? -10.691 -8.055 15.688 1.00 92.19 101 GLU A CA 1
ATOM 766 C C . GLU A 1 101 ? -12.143 -7.666 16.002 1.00 92.19 101 GLU A C 1
ATOM 768 O O . GLU A 1 101 ? -12.586 -7.765 17.143 1.00 92.19 101 GLU A O 1
ATOM 773 N N . LEU A 1 102 ? -12.931 -7.295 14.984 1.00 91.38 102 LEU A N 1
ATOM 774 C CA . LEU A 1 102 ? -14.357 -7.012 15.159 1.00 91.38 102 LEU A CA 1
ATOM 775 C C . LEU A 1 102 ? -15.148 -8.239 15.620 1.00 91.38 102 LEU A C 1
ATOM 777 O O . LEU A 1 102 ? -16.071 -8.096 16.420 1.00 91.38 102 LEU A O 1
ATOM 781 N N . GLU A 1 103 ? -14.816 -9.429 15.125 1.00 93.19 103 GLU A N 1
ATOM 782 C CA . GLU A 1 103 ? -15.491 -10.662 15.528 1.00 93.19 103 GLU A CA 1
ATOM 783 C C . GLU A 1 103 ? -15.101 -11.089 16.949 1.00 93.19 103 GLU A C 1
ATOM 785 O O . GLU A 1 103 ? -15.963 -11.469 17.740 1.00 93.19 103 GLU A O 1
ATOM 790 N N . GLU A 1 104 ? -13.828 -10.934 17.317 1.00 94.56 104 GLU A N 1
ATOM 791 C CA . GLU A 1 104 ? -13.347 -11.139 18.685 1.00 94.56 104 GLU A CA 1
ATOM 792 C C . GLU A 1 104 ? -14.066 -10.189 19.653 1.00 94.56 104 GLU A C 1
ATOM 794 O O . GLU A 1 104 ? -14.668 -10.649 20.626 1.00 94.56 104 GLU A O 1
ATOM 799 N N . LEU A 1 105 ? -14.128 -8.892 19.334 1.00 93.88 105 LEU A N 1
ATOM 800 C CA . LEU A 1 105 ? -14.855 -7.898 20.127 1.00 93.88 105 LEU A CA 1
ATOM 801 C C . LEU A 1 105 ? -16.355 -8.197 20.224 1.00 93.88 105 LEU A C 1
ATOM 803 O O . LEU A 1 105 ? -16.938 -8.019 21.292 1.00 93.88 105 LEU A O 1
ATOM 807 N N . ARG A 1 106 ? -16.999 -8.673 19.150 1.00 93.81 106 ARG A N 1
ATOM 808 C CA . ARG A 1 106 ? -18.407 -9.110 19.195 1.00 93.81 106 ARG A CA 1
ATOM 809 C C . ARG A 1 106 ? -18.590 -10.296 20.128 1.00 93.81 106 ARG A C 1
ATOM 811 O O . ARG A 1 106 ? -19.488 -10.267 20.963 1.00 93.81 106 ARG A O 1
ATOM 818 N N . SER A 1 107 ? -17.734 -11.307 20.016 1.00 94.31 107 SER A N 1
ATOM 819 C CA . SER A 1 107 ? -17.805 -12.501 20.859 1.00 94.31 107 SER A CA 1
ATOM 820 C C . SER A 1 107 ? -17.577 -12.172 22.338 1.00 94.31 107 SER A C 1
ATOM 822 O O . SER A 1 107 ? -18.282 -12.683 23.210 1.00 94.31 107 SER A O 1
ATOM 824 N N . GLU A 1 108 ? -16.650 -11.259 22.634 1.00 95.00 108 GLU A N 1
ATOM 825 C CA . GLU A 1 108 ? -16.410 -10.773 23.986 1.00 95.00 108 GLU A CA 1
ATOM 826 C C . GLU A 1 108 ? -17.581 -9.931 24.495 1.00 95.00 108 GLU A C 1
ATOM 828 O O . GLU A 1 108 ? -17.991 -10.094 25.644 1.00 95.00 108 GLU A O 1
ATOM 833 N N . ASN A 1 109 ? -18.161 -9.078 23.650 1.00 92.06 109 ASN A N 1
ATOM 834 C CA . ASN A 1 109 ? -19.338 -8.291 23.998 1.00 92.06 109 ASN A CA 1
ATOM 835 C C . ASN A 1 109 ? -20.537 -9.191 24.335 1.00 92.06 109 ASN A C 1
ATOM 837 O O . ASN A 1 109 ? -21.179 -8.986 25.363 1.00 92.06 109 ASN A O 1
ATOM 841 N N . GLU A 1 110 ? -20.792 -10.229 23.537 1.00 91.94 110 GLU A N 1
ATOM 842 C CA . GLU A 1 110 ? -21.836 -11.223 23.813 1.00 91.94 110 GLU A CA 1
ATOM 843 C C . GLU A 1 110 ? -21.547 -12.014 25.095 1.00 91.94 110 GLU A C 1
ATOM 845 O O . GLU A 1 110 ? -22.436 -12.202 25.927 1.00 91.94 110 GLU A O 1
ATOM 850 N N . ARG A 1 111 ? -20.285 -12.397 25.331 1.00 95.19 111 ARG A N 1
ATOM 851 C CA . ARG A 1 111 ? -19.868 -13.028 26.593 1.00 95.19 111 ARG A CA 1
ATOM 852 C C . ARG A 1 111 ? -20.132 -12.119 27.796 1.00 95.19 111 ARG A C 1
ATOM 854 O O . ARG A 1 111 ? -20.619 -12.593 28.822 1.00 95.19 111 ARG A O 1
ATOM 861 N N . LEU A 1 112 ? -19.809 -10.830 27.692 1.00 92.19 112 LEU A N 1
ATOM 862 C CA . LEU A 1 112 ? -20.042 -9.850 28.755 1.00 92.19 112 LEU A CA 1
ATOM 863 C C . LEU A 1 112 ? -21.536 -9.639 29.002 1.00 92.19 112 LEU A C 1
ATOM 865 O O . LEU A 1 112 ? -21.949 -9.648 30.158 1.00 92.19 112 LEU A O 1
ATOM 869 N N . LYS A 1 113 ? -22.359 -9.527 27.953 1.00 91.50 113 LYS A N 1
ATOM 870 C CA . LYS A 1 113 ? -23.824 -9.468 28.086 1.00 91.50 113 LYS A CA 1
ATOM 871 C C . LYS A 1 113 ? -24.379 -10.700 28.794 1.00 91.50 113 LYS A C 1
ATOM 873 O O . LYS A 1 113 ? -25.164 -10.557 29.726 1.00 91.50 113 LYS A O 1
ATOM 878 N N . ALA A 1 114 ? -23.931 -11.896 28.411 1.00 90.88 114 ALA A N 1
ATOM 879 C CA . ALA A 1 114 ? -24.341 -13.133 29.070 1.00 90.88 114 ALA A CA 1
ATOM 880 C C . ALA A 1 114 ? -23.942 -13.136 30.555 1.00 90.88 114 ALA A C 1
ATOM 882 O O . ALA A 1 114 ? -24.764 -13.458 31.414 1.00 90.88 114 ALA A O 1
ATOM 883 N N . SER A 1 115 ? -22.713 -12.707 30.869 1.00 93.44 115 SER A N 1
ATOM 884 C CA . SER A 1 115 ? -22.235 -12.584 32.249 1.00 93.44 115 SER A CA 1
ATOM 885 C C . SER A 1 115 ? -23.032 -11.566 33.064 1.00 93.44 115 SER A C 1
ATOM 887 O O . SER A 1 115 ? -23.307 -11.831 34.230 1.00 93.44 115 SER A O 1
ATOM 889 N N . LEU A 1 116 ? -23.396 -10.419 32.482 1.00 92.06 116 LEU A N 1
ATOM 890 C CA . LEU A 1 116 ? -24.231 -9.409 33.135 1.00 92.06 116 LEU A CA 1
ATOM 891 C C . LEU A 1 116 ? -25.628 -9.960 33.420 1.00 92.06 116 LEU A C 1
ATOM 893 O O . LEU A 1 116 ? -26.103 -9.834 34.549 1.00 92.06 116 LEU A O 1
ATOM 897 N N . SER A 1 117 ? -26.228 -10.662 32.452 1.00 90.38 117 SER A N 1
ATOM 898 C CA . SER A 1 117 ? -27.543 -11.284 32.642 1.00 90.38 117 SER A CA 1
ATOM 899 C C . SER A 1 117 ? -27.533 -12.305 33.783 1.00 90.38 117 SER A C 1
ATOM 901 O O . SER A 1 117 ? -28.485 -12.384 34.549 1.00 90.38 117 SER A O 1
ATOM 903 N N . GLY A 1 118 ? -26.417 -13.021 33.978 1.00 89.50 118 GLY A N 1
ATOM 904 C CA . GLY A 1 118 ? -26.249 -13.956 35.094 1.00 89.50 118 GLY A CA 1
ATOM 905 C C . GLY A 1 118 ? -26.241 -13.293 36.478 1.00 89.50 118 GLY A C 1
ATOM 906 O O . GLY A 1 118 ? -26.479 -13.972 37.472 1.00 89.50 118 GLY A O 1
ATOM 907 N N . VAL A 1 119 ? -25.984 -11.984 36.550 1.00 89.25 119 VAL A N 1
ATOM 908 C CA . VAL A 1 119 ? -26.014 -11.174 37.783 1.00 89.25 119 VAL A CA 1
ATOM 909 C C . VAL A 1 119 ? -27.312 -10.349 37.877 1.00 89.25 119 VAL A C 1
ATOM 911 O O . VAL A 1 119 ? -27.475 -9.556 38.799 1.00 89.25 119 VAL A O 1
ATOM 914 N N . GLY A 1 120 ? -28.247 -10.528 36.939 1.00 90.38 120 GLY A N 1
ATOM 915 C CA . GLY A 1 120 ? -29.496 -9.767 36.894 1.00 90.38 120 GLY A CA 1
ATOM 916 C C . GLY A 1 120 ? -29.331 -8.345 36.353 1.00 90.38 120 GLY A C 1
ATOM 917 O O . GLY A 1 120 ? -30.098 -7.452 36.706 1.00 90.38 120 GLY A O 1
ATOM 918 N N . LEU A 1 121 ? -28.304 -8.104 35.529 1.00 90.31 121 LEU A N 1
ATOM 919 C CA . LEU A 1 121 ? -28.066 -6.831 34.847 1.00 90.31 121 LEU A CA 1
ATOM 920 C C . LEU A 1 121 ? -28.228 -6.987 33.330 1.00 90.31 121 LEU A C 1
ATOM 922 O O . LEU A 1 121 ? -27.703 -7.917 32.723 1.00 90.31 121 LEU A O 1
ATOM 926 N N . GLU A 1 122 ? -28.884 -6.024 32.698 1.00 92.00 122 GLU A N 1
ATOM 927 C CA . GLU A 1 122 ? -29.060 -5.934 31.252 1.00 92.00 122 GLU A CA 1
ATOM 928 C C . GLU A 1 122 ? -28.445 -4.634 30.722 1.00 92.00 122 GLU A C 1
ATOM 930 O O . GLU A 1 122 ? -28.517 -3.580 31.356 1.00 92.00 122 GLU A O 1
ATOM 935 N N . TYR A 1 123 ? -27.819 -4.698 29.545 1.00 88.31 123 TYR A N 1
ATOM 936 C CA . TYR A 1 123 ? -27.320 -3.516 28.848 1.00 88.31 123 TYR A CA 1
ATOM 937 C C . TYR A 1 123 ? -28.317 -3.092 27.766 1.00 88.31 123 TYR A C 1
ATOM 939 O O . TYR A 1 123 ? -28.391 -3.727 26.714 1.00 88.31 123 TYR A O 1
ATOM 947 N N . VAL A 1 124 ? -29.060 -2.012 28.020 1.00 86.94 124 VAL A N 1
ATOM 948 C CA . VAL A 1 124 ? -30.117 -1.492 27.138 1.00 86.94 124 VAL A CA 1
ATOM 949 C C . VAL A 1 124 ? -29.822 -0.032 26.807 1.00 86.94 124 VAL A C 1
ATOM 951 O O . VAL A 1 124 ? -29.594 0.780 27.705 1.00 86.94 124 VAL A O 1
ATOM 954 N N . ASP A 1 125 ? -29.814 0.310 25.517 1.00 85.69 125 ASP A N 1
ATOM 955 C CA . ASP A 1 125 ? -29.674 1.688 25.014 1.00 85.69 125 ASP A CA 1
ATOM 956 C C . ASP A 1 125 ? -28.500 2.478 25.621 1.00 85.69 125 ASP A C 1
ATOM 958 O O . ASP A 1 125 ? -28.615 3.645 25.996 1.00 85.69 125 ASP A O 1
ATOM 962 N N . GLY A 1 126 ? -27.339 1.832 25.748 1.00 84.50 126 GLY A N 1
ATOM 963 C CA . GLY A 1 126 ? -26.130 2.485 26.249 1.00 84.50 126 GLY A CA 1
ATOM 964 C C . GLY A 1 126 ? -26.006 2.529 27.775 1.00 84.50 126 GLY A C 1
ATOM 965 O O . GLY A 1 126 ? -25.007 3.041 28.279 1.00 84.50 126 GLY A O 1
ATOM 966 N N . SER A 1 127 ? -26.983 1.994 28.513 1.00 85.25 127 SER A N 1
ATOM 967 C CA . SER A 1 127 ? -27.035 2.040 29.978 1.00 85.25 127 SER A CA 1
ATOM 968 C C . SER A 1 127 ? -27.232 0.652 30.590 1.00 85.25 127 SER A C 1
ATOM 970 O O . SER A 1 127 ? -27.953 -0.186 30.052 1.00 85.25 127 SER A O 1
ATOM 972 N N . LEU A 1 128 ? -26.607 0.413 31.745 1.00 89.25 128 LEU A N 1
ATOM 973 C CA . LEU A 1 128 ? -26.859 -0.775 32.566 1.00 89.25 128 LEU A CA 1
ATOM 974 C C . LEU A 1 128 ? -28.161 -0.598 33.351 1.00 89.25 128 LEU A C 1
ATOM 976 O O . LEU A 1 128 ? -28.358 0.430 34.001 1.00 89.25 128 LEU A O 1
ATOM 980 N N . ARG A 1 129 ? -29.022 -1.610 33.318 1.00 89.94 129 ARG A N 1
ATOM 981 C CA . ARG A 1 129 ? -30.279 -1.688 34.069 1.00 89.94 129 ARG A CA 1
ATOM 982 C C . ARG A 1 129 ? -30.364 -3.030 34.782 1.00 89.94 129 ARG A C 1
ATOM 984 O O . ARG A 1 129 ? -29.696 -3.974 34.377 1.00 89.94 129 ARG A O 1
ATOM 991 N N . PHE A 1 130 ? -31.154 -3.112 35.843 1.00 91.38 130 PHE A N 1
ATOM 992 C CA . PHE A 1 130 ? -31.510 -4.409 36.410 1.00 91.38 130 PHE A CA 1
ATOM 993 C C . PHE A 1 130 ? -32.542 -5.098 35.522 1.00 91.38 130 PHE A C 1
ATOM 995 O O . PHE A 1 130 ? -33.374 -4.426 34.909 1.00 91.38 130 PHE A O 1
ATOM 1002 N N . ASP A 1 131 ? -32.482 -6.424 35.462 1.00 91.31 131 ASP A N 1
ATOM 1003 C CA . ASP A 1 131 ? -33.587 -7.204 34.922 1.00 91.31 131 ASP A CA 1
ATOM 1004 C C . ASP A 1 131 ? -34.832 -7.026 35.813 1.00 91.31 131 ASP A C 1
ATOM 1006 O O . ASP A 1 131 ? -34.741 -6.695 36.993 1.00 91.31 131 ASP A O 1
ATOM 1010 N N . GLU A 1 132 ? -36.022 -7.219 35.247 1.00 89.06 132 GLU A N 1
ATOM 1011 C CA . GLU A 1 132 ? -37.290 -7.045 35.967 1.00 89.06 132 GLU A CA 1
ATOM 1012 C C . GLU A 1 132 ? -37.351 -7.768 37.337 1.00 89.06 132 GLU A C 1
ATOM 1014 O O . GLU A 1 132 ? -37.788 -7.153 38.314 1.00 89.06 132 GLU A O 1
ATOM 1019 N N . PRO A 1 133 ? -36.930 -9.046 37.479 1.00 90.31 133 PRO A N 1
ATOM 1020 C CA . PRO A 1 133 ? -36.958 -9.706 38.781 1.00 90.31 133 PRO A CA 1
ATOM 1021 C C . PRO A 1 133 ? -35.943 -9.120 39.775 1.00 90.31 133 PRO A C 1
ATOM 1023 O O . PRO A 1 133 ? -36.293 -8.953 40.944 1.00 90.31 133 PRO A O 1
ATOM 1026 N N . THR A 1 134 ? -34.720 -8.781 39.356 1.00 89.88 134 THR A N 1
ATOM 1027 C CA . THR A 1 134 ? -33.710 -8.200 40.258 1.00 89.88 134 THR A CA 1
ATOM 1028 C C . THR A 1 134 ? -34.057 -6.765 40.610 1.00 89.88 134 THR A C 1
ATOM 1030 O O . THR A 1 134 ? -33.866 -6.375 41.759 1.00 89.88 134 THR A O 1
ATOM 1033 N N . ALA A 1 135 ? -34.633 -5.999 39.679 1.00 89.00 135 ALA A N 1
ATOM 1034 C CA . ALA A 1 135 ? -35.092 -4.634 39.912 1.00 89.00 135 ALA A CA 1
ATOM 1035 C C . ALA A 1 135 ? -36.051 -4.571 41.106 1.00 89.00 135 ALA A C 1
ATOM 1037 O O . ALA A 1 135 ? -35.843 -3.766 42.008 1.00 89.00 135 ALA A O 1
ATOM 1038 N N . ARG A 1 136 ? -37.022 -5.492 41.188 1.00 88.62 136 ARG A N 1
ATOM 1039 C CA . ARG A 1 136 ? -37.968 -5.558 42.318 1.00 88.62 136 ARG A CA 1
ATOM 1040 C C . ARG A 1 136 ? -37.271 -5.806 43.652 1.00 88.62 136 ARG A C 1
ATOM 1042 O O . ARG A 1 136 ? -37.539 -5.116 44.629 1.00 88.62 136 ARG A O 1
ATOM 1049 N N . VAL A 1 137 ? -36.349 -6.768 43.693 1.00 89.94 137 VAL A N 1
ATOM 1050 C CA . VAL A 1 137 ? -35.587 -7.086 44.915 1.00 89.94 137 VAL A CA 1
ATOM 1051 C C . VAL A 1 137 ? -34.709 -5.904 45.334 1.00 89.94 137 VAL A C 1
ATOM 1053 O O . VAL A 1 137 ? -34.598 -5.589 46.519 1.00 89.94 137 VAL A O 1
ATOM 1056 N N . VAL A 1 138 ? -34.089 -5.236 44.363 1.00 88.94 138 VAL A N 1
ATOM 1057 C CA . VAL A 1 138 ? -33.262 -4.047 44.573 1.00 88.94 138 VAL A CA 1
ATOM 1058 C C . VAL A 1 138 ? -34.093 -2.881 45.107 1.00 88.94 138 VAL A C 1
ATOM 1060 O O . VAL A 1 138 ? -33.672 -2.234 46.066 1.00 88.94 138 VAL A O 1
ATOM 1063 N N . GLU A 1 139 ? -35.268 -2.630 44.536 1.00 87.38 139 GLU A N 1
ATOM 1064 C CA . GLU A 1 139 ? -36.193 -1.593 44.994 1.00 87.38 139 GLU A CA 1
ATOM 1065 C C . GLU A 1 139 ? -36.647 -1.849 46.433 1.00 87.38 139 GLU A C 1
ATOM 1067 O O . GLU A 1 139 ? -36.543 -0.954 47.273 1.00 87.38 139 GLU A O 1
ATOM 1072 N N . GLU A 1 140 ? -37.063 -3.078 46.754 1.00 87.38 140 GLU A N 1
ATOM 1073 C CA . GLU A 1 140 ? -37.439 -3.469 48.117 1.00 87.38 140 GLU A CA 1
ATOM 1074 C C . GLU A 1 140 ? -36.278 -3.285 49.105 1.00 87.38 140 GLU A C 1
ATOM 1076 O O . GLU A 1 140 ? -36.464 -2.738 50.197 1.00 87.38 140 GLU A O 1
ATOM 1081 N N . PHE A 1 141 ? -35.063 -3.690 48.719 1.00 88.75 141 PHE A N 1
ATOM 1082 C CA . PHE A 1 141 ? -33.868 -3.524 49.542 1.00 88.75 141 PHE A CA 1
ATOM 1083 C C . PHE A 1 141 ? -33.552 -2.048 49.800 1.00 88.75 141 PHE A C 1
ATOM 1085 O O . PHE A 1 141 ? -33.334 -1.653 50.948 1.00 88.75 141 PHE A O 1
ATOM 1092 N N . VAL A 1 142 ? -33.528 -1.220 48.752 1.00 86.69 142 VAL A N 1
ATOM 1093 C CA . VAL A 1 142 ? -33.224 0.212 48.874 1.00 86.69 142 VAL A CA 1
ATOM 1094 C C . VAL A 1 142 ? -34.302 0.924 49.680 1.00 86.69 142 VAL A C 1
ATOM 1096 O O . VAL A 1 142 ? -33.975 1.733 50.551 1.00 86.69 142 VAL A O 1
ATOM 1099 N N . HIS A 1 143 ? -35.572 0.591 49.458 1.00 84.81 143 HIS A N 1
ATOM 1100 C CA . HIS A 1 143 ? -36.679 1.122 50.241 1.00 84.81 143 HIS A CA 1
ATOM 1101 C C . HIS A 1 143 ? -36.550 0.748 51.725 1.00 84.81 143 HIS A C 1
ATOM 1103 O O . HIS A 1 143 ? -36.620 1.621 52.593 1.00 84.81 143 HIS A O 1
ATOM 1109 N N . GLY A 1 144 ? -36.268 -0.522 52.029 1.00 85.12 144 GLY A N 1
ATOM 1110 C CA . GLY A 1 144 ? -36.048 -0.996 53.396 1.00 85.12 144 GLY A CA 1
ATOM 1111 C C . GLY A 1 144 ? -34.855 -0.323 54.080 1.00 85.12 144 GLY A C 1
ATOM 1112 O O . GLY A 1 144 ? -34.969 0.120 55.224 1.00 85.12 144 GLY A O 1
ATOM 1113 N N . ALA A 1 145 ? -33.729 -0.179 53.376 1.00 82.94 145 ALA A N 1
ATOM 1114 C CA . ALA A 1 145 ? -32.540 0.503 53.886 1.00 82.94 145 ALA A CA 1
ATOM 1115 C C . ALA A 1 145 ? -32.814 1.986 54.184 1.00 82.94 145 ALA A C 1
ATOM 1117 O O . ALA A 1 145 ? -32.419 2.493 55.235 1.00 82.94 145 ALA A O 1
ATOM 1118 N N . ARG A 1 146 ? -33.550 2.676 53.304 1.00 80.81 146 ARG A N 1
ATOM 1119 C CA . ARG A 1 146 ? -33.983 4.065 53.525 1.00 80.81 146 ARG A CA 1
ATOM 1120 C C . ARG A 1 146 ? -34.901 4.194 54.735 1.00 80.81 146 ARG A C 1
ATOM 1122 O O . ARG A 1 146 ? -34.736 5.123 55.521 1.00 80.81 146 ARG A O 1
ATOM 1129 N N . LEU A 1 147 ? -35.836 3.261 54.913 1.00 81.88 147 LEU A N 1
ATOM 1130 C CA . LEU A 1 147 ? -36.755 3.266 56.050 1.00 81.88 147 LEU A CA 1
ATOM 1131 C C . LEU A 1 147 ? -36.008 3.069 57.379 1.00 81.88 147 LEU A C 1
ATOM 1133 O O . LEU A 1 147 ? -36.275 3.778 58.348 1.00 81.88 147 LEU A O 1
ATOM 1137 N N . GLN A 1 148 ? -35.039 2.150 57.416 1.00 78.88 148 GLN A N 1
ATOM 1138 C CA . GLN A 1 148 ? -34.176 1.944 58.584 1.00 78.88 148 GLN A CA 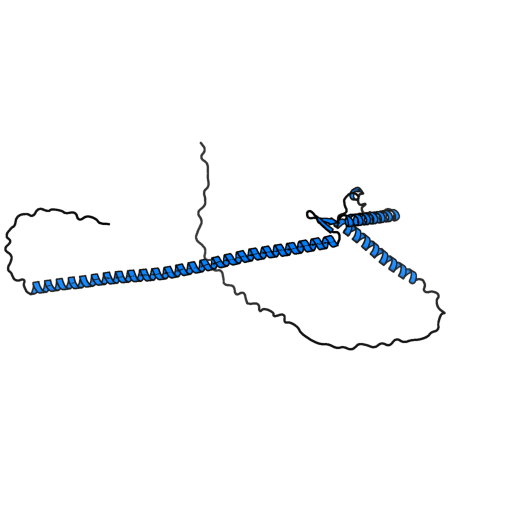1
ATOM 1139 C C . GLN A 1 148 ? -33.342 3.189 58.898 1.00 78.88 148 GLN A C 1
ATOM 1141 O O . GLN A 1 148 ? -33.244 3.591 60.058 1.00 78.88 148 GLN A O 1
ATOM 1146 N N . ASP A 1 149 ? -32.790 3.837 57.873 1.00 76.19 149 ASP A N 1
ATOM 1147 C CA . ASP A 1 149 ? -32.033 5.078 58.029 1.00 76.19 149 ASP A CA 1
ATOM 1148 C C . ASP A 1 149 ? -32.897 6.225 58.559 1.00 76.19 149 ASP A C 1
ATOM 1150 O O . ASP A 1 149 ? -32.464 6.952 59.455 1.00 76.19 149 ASP A O 1
ATOM 1154 N N . ALA A 1 150 ? -34.132 6.352 58.073 1.00 74.06 150 ALA A N 1
ATOM 1155 C CA . ALA A 1 150 ? -35.091 7.335 58.567 1.00 74.06 150 ALA A CA 1
ATOM 1156 C C . ALA A 1 150 ? -35.496 7.066 60.028 1.00 74.06 150 ALA A C 1
ATOM 1158 O O . ALA A 1 150 ? -35.556 7.994 60.835 1.00 74.06 150 ALA A O 1
ATOM 1159 N N . GLN A 1 151 ? -35.721 5.803 60.403 1.00 74.06 151 GLN A N 1
ATOM 1160 C CA . GLN A 1 151 ? -36.036 5.416 61.784 1.00 74.06 151 GLN A CA 1
ATOM 1161 C C . GLN A 1 151 ? -34.870 5.693 62.743 1.00 74.06 151 GLN A C 1
ATOM 1163 O O . GLN A 1 151 ? -35.080 6.226 63.833 1.00 74.06 151 GLN A O 1
ATOM 1168 N N . LEU A 1 152 ? -33.637 5.382 62.332 1.00 65.56 152 LEU A N 1
ATOM 1169 C CA . LEU A 1 152 ? -32.428 5.690 63.098 1.00 65.56 152 LEU A CA 1
ATOM 1170 C C . LEU A 1 152 ? -32.220 7.203 63.239 1.00 65.56 152 LEU A C 1
ATOM 1172 O O . LEU A 1 152 ? -31.923 7.675 64.335 1.00 65.56 152 LEU A O 1
ATOM 1176 N N . ALA A 1 153 ? -32.426 7.973 62.168 1.00 62.16 153 ALA A N 1
ATOM 1177 C CA . ALA A 1 153 ? -32.355 9.432 62.213 1.00 62.16 153 ALA A CA 1
ATOM 1178 C C . ALA A 1 153 ? -33.426 10.041 63.140 1.00 62.16 153 ALA A C 1
ATOM 1180 O O . ALA A 1 153 ? -33.140 10.992 63.868 1.00 62.16 153 ALA A O 1
ATOM 1181 N N . GLY A 1 154 ? -34.635 9.467 63.162 1.00 57.66 154 GLY A N 1
ATOM 1182 C CA . GLY A 1 154 ? -35.723 9.878 64.054 1.00 57.66 154 GLY A CA 1
ATOM 1183 C C . GLY A 1 154 ? -35.476 9.558 65.534 1.00 57.66 154 GLY A C 1
ATOM 1184 O O . GLY A 1 154 ? -35.870 10.337 66.399 1.00 57.66 154 GLY A O 1
ATOM 1185 N N . LEU A 1 155 ? -34.786 8.454 65.841 1.00 54.50 155 LEU A N 1
ATOM 1186 C CA . LEU A 1 155 ? -34.428 8.052 67.210 1.00 54.50 155 LEU A CA 1
ATOM 1187 C C . LEU A 1 155 ? -33.217 8.808 67.777 1.00 54.50 155 LEU A C 1
ATOM 1189 O O . LEU A 1 155 ? -33.130 8.976 68.992 1.00 54.50 155 LEU A O 1
ATOM 1193 N N . LEU A 1 156 ? -32.290 9.267 66.927 1.00 52.94 156 LEU A N 1
ATOM 1194 C CA . LEU A 1 156 ? -31.081 9.981 67.360 1.00 52.94 156 LEU A CA 1
ATOM 1195 C C . LEU A 1 156 ? -31.261 11.488 67.583 1.00 52.94 156 LEU A C 1
ATOM 1197 O O . LEU A 1 156 ? -30.292 12.136 67.960 1.00 52.94 156 LEU A O 1
ATOM 1201 N N . GLY A 1 157 ? -32.462 12.046 67.402 1.00 41.41 157 GLY A N 1
ATOM 1202 C CA . GLY A 1 157 ? -32.744 13.442 67.737 1.00 41.41 157 GLY A CA 1
ATOM 1203 C C . GLY A 1 157 ? -31.825 14.440 67.023 1.00 41.41 157 GLY A C 1
ATOM 1204 O O . GLY A 1 157 ? -30.874 14.932 67.606 1.00 41.41 157 GLY A O 1
ATOM 1205 N N . SER A 1 158 ? -32.141 14.771 65.768 1.00 46.69 158 SER A N 1
ATOM 1206 C CA . SER A 1 158 ? -31.852 16.073 65.135 1.00 46.69 158 SER A CA 1
ATOM 1207 C C . SER A 1 158 ? -30.517 16.776 65.484 1.00 46.69 158 SER A C 1
ATOM 1209 O O . SER A 1 158 ? -30.523 17.966 65.794 1.00 46.69 158 SER A O 1
ATOM 1211 N N . GLU A 1 159 ? -29.363 16.115 65.366 1.00 42.03 159 GLU A N 1
ATOM 1212 C CA . GLU A 1 159 ? -28.073 16.839 65.414 1.00 42.03 159 GLU A CA 1
ATOM 1213 C C . GLU A 1 159 ? -27.049 16.443 64.345 1.00 42.03 159 GLU A C 1
ATOM 1215 O O . GLU A 1 159 ? -25.992 17.059 64.231 1.00 42.03 159 GLU A O 1
ATOM 1220 N N . VAL A 1 160 ? -27.385 15.510 63.453 1.00 41.41 160 VAL A N 1
ATOM 1221 C CA . VAL A 1 160 ? -26.605 15.295 62.230 1.00 41.41 160 VAL A CA 1
ATOM 1222 C C . VAL A 1 160 ? -27.532 15.513 61.048 1.00 41.41 160 VAL A C 1
ATOM 1224 O O . VAL A 1 160 ? -28.410 14.693 60.789 1.00 41.41 160 VAL A O 1
ATOM 1227 N N . GLN A 1 161 ? -27.341 16.629 60.333 1.00 38.50 161 GLN A N 1
ATOM 1228 C CA . GLN A 1 161 ? -27.896 16.839 58.995 1.00 38.50 161 GLN A CA 1
ATOM 1229 C C . GLN A 1 161 ? -27.331 15.769 58.051 1.00 38.50 161 GLN A C 1
ATOM 1231 O O . GLN A 1 161 ? -26.416 16.006 57.263 1.00 38.50 161 GLN A O 1
ATOM 1236 N N . VAL A 1 162 ? -27.874 14.561 58.127 1.00 44.44 162 VAL A N 1
ATOM 1237 C CA . VAL A 1 162 ? -27.841 13.637 57.008 1.00 44.44 162 VAL A CA 1
ATOM 1238 C C . VAL A 1 162 ? -28.839 14.229 56.031 1.00 44.44 162 VAL A C 1
ATOM 1240 O O . VAL A 1 162 ? -30.023 14.302 56.349 1.00 44.44 162 VAL A O 1
ATOM 1243 N N . ARG A 1 163 ? -28.337 14.767 54.910 1.00 42.50 163 ARG A N 1
ATOM 1244 C CA . ARG A 1 163 ? -29.144 15.300 53.804 1.00 42.50 163 ARG A CA 1
ATOM 1245 C C . ARG A 1 163 ? -30.371 14.406 53.633 1.00 42.50 163 ARG A C 1
ATOM 1247 O O . ARG A 1 163 ? -30.218 13.268 53.194 1.00 42.50 163 ARG A O 1
ATOM 1254 N N . LEU A 1 164 ? -31.547 14.910 54.016 1.00 43.59 164 LEU A N 1
ATOM 1255 C CA . LEU A 1 164 ? -32.803 14.278 53.650 1.00 43.59 164 LEU A CA 1
ATOM 1256 C C . LEU A 1 164 ? -32.775 14.195 52.129 1.00 43.59 164 LEU A C 1
ATOM 1258 O O . LEU A 1 164 ? -32.767 15.223 51.452 1.00 43.59 164 LEU A O 1
ATOM 1262 N N . ILE A 1 165 ? -32.656 12.978 51.611 1.00 47.16 165 ILE A N 1
ATOM 1263 C CA . ILE A 1 165 ? -32.905 12.705 50.205 1.00 47.16 165 ILE A CA 1
ATOM 1264 C C . ILE A 1 165 ? -34.381 13.080 50.014 1.00 47.16 165 ILE A C 1
ATOM 1266 O O . ILE A 1 165 ? -35.216 12.511 50.722 1.00 47.16 165 ILE A O 1
ATOM 1270 N N . PRO A 1 166 ? -34.705 14.085 49.180 1.00 41.09 166 PRO A N 1
ATOM 1271 C CA . PRO A 1 166 ? -36.083 14.511 48.999 1.00 41.09 166 PRO A CA 1
ATOM 1272 C C . PRO A 1 166 ? -36.939 13.313 48.583 1.00 41.09 166 PRO A C 1
ATOM 1274 O O . PRO A 1 166 ? -36.505 12.494 47.771 1.00 41.09 166 PRO A O 1
ATOM 1277 N N . GLU A 1 167 ? -38.152 13.218 49.131 1.00 47.25 167 GLU A N 1
ATOM 1278 C CA . GLU A 1 167 ? -39.106 12.134 48.847 1.00 47.25 167 GLU A CA 1
ATOM 1279 C C . GLU A 1 167 ? -39.444 11.970 47.350 1.00 47.25 167 GLU A C 1
ATOM 1281 O O . GLU A 1 167 ? -39.988 10.944 46.953 1.00 47.25 167 GLU A O 1
ATOM 1286 N N . GLU A 1 168 ? -39.055 12.922 46.495 1.00 42.91 168 GLU A N 1
ATOM 1287 C CA . GLU A 1 168 ? -39.149 12.820 45.032 1.00 42.91 168 GLU A CA 1
ATOM 1288 C C . GLU A 1 168 ? -38.357 11.630 44.447 1.00 42.91 168 GLU A C 1
ATOM 1290 O O . GLU A 1 168 ? -38.786 11.044 43.453 1.00 42.91 168 GLU A O 1
ATOM 1295 N N . HIS A 1 169 ? -37.277 11.176 45.097 1.00 44.38 169 HIS A N 1
ATOM 1296 C CA . HIS A 1 169 ? -36.467 10.029 44.642 1.00 44.38 169 HIS A CA 1
ATOM 1297 C C . HIS A 1 169 ? -37.040 8.647 45.014 1.00 44.38 169 HIS A C 1
ATOM 1299 O O . HIS A 1 169 ? -36.348 7.635 44.898 1.00 44.38 169 HIS A O 1
ATOM 1305 N N 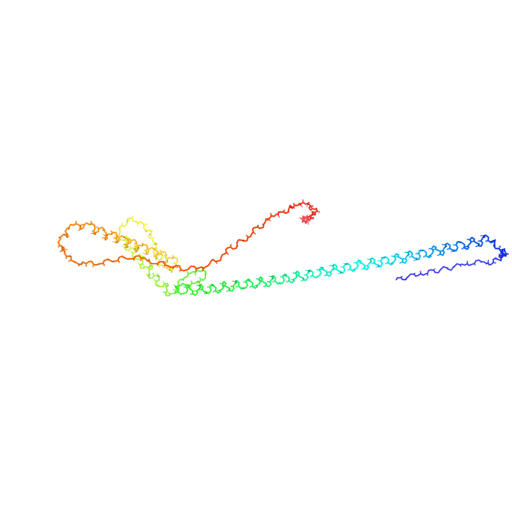. LEU A 1 170 ? -38.274 8.577 45.518 1.00 48.09 170 LEU A N 1
ATOM 1306 C CA . LEU A 1 170 ? -38.970 7.307 45.772 1.00 48.09 170 LEU A CA 1
ATOM 1307 C C . LEU A 1 170 ? -39.764 6.808 44.555 1.00 48.09 170 LEU A C 1
ATOM 1309 O O . LEU A 1 170 ? -40.308 5.710 44.604 1.00 48.09 170 LEU A O 1
ATOM 1313 N N . SER A 1 171 ? -39.855 7.616 43.495 1.00 50.00 171 SER A N 1
ATOM 1314 C CA . SER A 1 171 ? -40.680 7.334 42.312 1.00 50.00 171 SER A CA 1
ATOM 1315 C C . SER A 1 171 ? -39.884 7.006 41.046 1.00 50.00 171 SER A C 1
ATOM 1317 O O . SER A 1 171 ? -40.461 6.511 40.078 1.00 50.00 171 SER A O 1
ATOM 1319 N N . GLU A 1 172 ? -38.572 7.255 41.045 1.00 57.78 172 GLU A N 1
ATOM 1320 C CA . GLU A 1 172 ? -37.699 6.875 39.936 1.00 57.78 172 GLU A CA 1
ATOM 1321 C C . GLU A 1 172 ? -37.207 5.430 40.115 1.00 57.78 172 GLU A C 1
ATOM 1323 O O . GLU A 1 172 ? -36.878 5.031 41.236 1.00 57.78 172 GLU A O 1
ATOM 1328 N N . PRO A 1 173 ? -37.153 4.634 39.031 1.00 64.44 173 PRO A N 1
ATOM 1329 C CA . PRO A 1 173 ? -36.635 3.274 39.088 1.00 64.44 173 PRO A CA 1
ATOM 1330 C C . PRO A 1 173 ? -35.176 3.285 39.552 1.00 64.44 173 PRO A C 1
ATOM 1332 O O . PRO A 1 173 ? -34.340 4.007 38.999 1.00 64.44 173 PRO A O 1
ATOM 1335 N N . VAL A 1 174 ? -34.871 2.466 40.561 1.00 75.44 174 VAL A N 1
ATOM 1336 C CA . VAL A 1 174 ? -33.552 2.434 4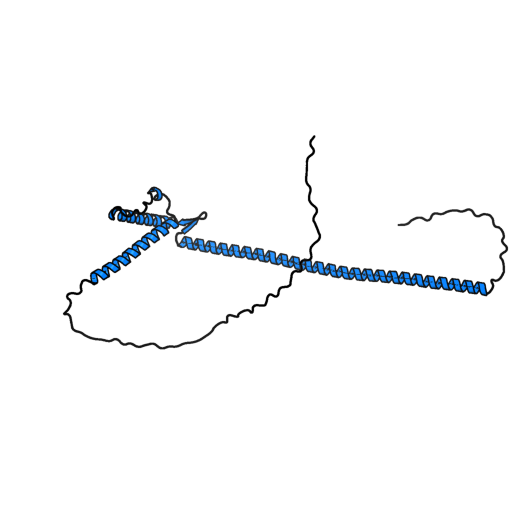1.203 1.00 75.44 174 VAL A CA 1
ATOM 1337 C C . VAL A 1 174 ? -32.513 1.893 40.224 1.00 75.44 174 VAL A C 1
ATOM 1339 O O . VAL A 1 174 ? -32.522 0.723 39.837 1.00 75.44 174 VAL A O 1
ATOM 1342 N N . GLY A 1 175 ? -31.576 2.752 39.834 1.00 81.81 175 GLY A N 1
ATOM 1343 C CA . GLY A 1 175 ? -30.488 2.373 38.938 1.00 81.81 175 GLY A CA 1
ATOM 1344 C C . GLY A 1 175 ? -29.396 1.551 39.643 1.00 81.81 175 GLY A C 1
ATOM 1345 O O . GLY A 1 175 ? -29.218 1.664 40.861 1.00 81.81 175 GLY A O 1
ATOM 1346 N N . PRO A 1 176 ? -28.567 0.793 38.896 1.00 84.25 176 PRO A N 1
ATOM 1347 C CA . PRO A 1 176 ? -27.445 0.045 39.472 1.00 84.25 176 PRO A CA 1
ATOM 1348 C C . PRO A 1 176 ? -26.508 0.895 40.332 1.00 84.25 176 PRO A C 1
ATOM 1350 O O . PRO A 1 176 ? -26.126 0.493 41.429 1.00 84.25 176 PRO A O 1
ATOM 1353 N N . THR A 1 177 ? -26.189 2.108 39.879 1.00 84.06 177 THR A N 1
ATOM 1354 C CA . THR A 1 177 ? -25.326 3.052 40.604 1.00 84.06 177 THR A CA 1
ATOM 1355 C C . THR A 1 177 ? -25.879 3.413 41.985 1.00 84.06 177 THR A C 1
ATOM 1357 O O . THR A 1 177 ? -25.127 3.510 42.954 1.00 84.06 177 THR A O 1
ATOM 1360 N N . GLU A 1 178 ? -27.193 3.599 42.085 1.00 83.25 178 GLU A N 1
ATOM 1361 C CA . GLU A 1 178 ? -27.869 3.967 43.325 1.00 83.25 178 GLU A CA 1
ATOM 1362 C C . GLU A 1 178 ? -27.916 2.791 44.301 1.00 83.25 178 GLU A C 1
ATOM 1364 O O . GLU A 1 178 ? -27.532 2.937 45.463 1.00 83.25 178 GLU A O 1
ATOM 1369 N N . PHE A 1 179 ? -28.290 1.606 43.811 1.00 85.56 179 PHE A N 1
ATOM 1370 C CA . PHE A 1 179 ? -28.294 0.378 44.602 1.00 85.56 179 PHE A CA 1
ATOM 1371 C C . PHE A 1 179 ? -26.925 0.084 45.220 1.00 85.56 179 PHE A C 1
ATOM 1373 O O . PHE A 1 179 ? -26.829 -0.110 46.432 1.00 85.56 179 PHE A O 1
ATOM 1380 N N . PHE A 1 180 ? -25.851 0.098 44.420 1.00 84.56 180 PHE A N 1
ATOM 1381 C CA . PHE A 1 180 ? -24.507 -0.170 44.938 1.00 84.56 180 PHE A CA 1
ATOM 1382 C C . PHE A 1 180 ? -24.042 0.902 45.932 1.00 84.56 180 PHE A C 1
ATOM 1384 O O . PHE A 1 180 ? -23.332 0.578 46.886 1.00 84.56 180 PHE A O 1
ATOM 1391 N N . GLY A 1 181 ? -24.484 2.153 45.767 1.00 84.50 181 GLY A N 1
ATOM 1392 C CA . GLY A 1 181 ? -24.250 3.220 46.741 1.00 84.50 181 GLY A CA 1
ATOM 1393 C C . GLY A 1 181 ? -24.917 2.944 48.093 1.00 84.50 181 GLY A C 1
ATOM 1394 O O . GLY A 1 181 ? -24.266 3.033 49.137 1.00 84.50 181 GLY A O 1
ATOM 1395 N N . VAL A 1 182 ? -26.194 2.552 48.084 1.00 83.81 182 VAL A N 1
ATOM 1396 C CA . VAL A 1 182 ? -26.946 2.201 49.302 1.00 83.81 182 VAL A CA 1
ATOM 1397 C C . VAL A 1 182 ? -26.369 0.947 49.956 1.00 83.81 182 VAL A C 1
ATOM 1399 O O . VAL A 1 182 ? -26.109 0.947 51.160 1.00 83.81 182 VAL A O 1
ATOM 1402 N N . LEU A 1 183 ? -26.091 -0.097 49.172 1.00 86.12 183 LEU A N 1
ATOM 1403 C CA . LEU A 1 183 ? -25.491 -1.340 49.654 1.00 86.12 183 LEU A CA 1
ATOM 1404 C C . LEU A 1 183 ? -24.135 -1.092 50.328 1.00 86.12 183 LEU A C 1
ATOM 1406 O O . LEU A 1 183 ? -23.893 -1.609 51.419 1.00 86.12 183 LEU A O 1
ATOM 1410 N N . ALA A 1 184 ? -23.272 -0.262 49.733 1.00 83.56 184 ALA A N 1
ATOM 1411 C CA . ALA A 1 184 ? -21.999 0.119 50.342 1.00 83.56 184 ALA A CA 1
ATOM 1412 C C . ALA A 1 184 ? -22.198 0.808 51.704 1.00 83.56 184 ALA A C 1
ATOM 1414 O O . ALA A 1 184 ? -21.487 0.503 52.663 1.00 83.56 184 ALA A O 1
ATOM 1415 N N . GLY A 1 185 ? -23.199 1.688 51.818 1.00 82.69 185 GLY A N 1
ATOM 1416 C CA . GLY A 1 185 ? -23.567 2.333 53.079 1.00 82.69 185 GLY A CA 1
ATOM 1417 C C . GLY A 1 185 ? -24.067 1.349 54.142 1.00 82.69 185 GLY A C 1
ATOM 1418 O O . GLY A 1 185 ? -23.648 1.428 55.299 1.00 82.69 185 GLY A O 1
ATOM 1419 N N . VAL A 1 186 ? -24.918 0.394 53.756 1.00 84.19 186 VAL A N 1
ATOM 1420 C CA . VAL A 1 186 ? -25.434 -0.660 54.647 1.00 84.19 186 VAL A CA 1
ATOM 1421 C C . VAL A 1 186 ? -24.299 -1.556 55.148 1.00 84.19 186 VAL A C 1
ATOM 1423 O O . VAL A 1 186 ? -24.184 -1.792 56.353 1.00 84.19 186 VAL A O 1
ATOM 1426 N N . LEU A 1 187 ? -23.417 -2.008 54.253 1.00 85.19 187 LEU A N 1
ATOM 1427 C CA . LEU A 1 187 ? -22.263 -2.837 54.611 1.00 85.19 187 LEU A CA 1
ATOM 1428 C C . LEU A 1 187 ? -21.299 -2.101 55.548 1.00 85.19 187 LEU A C 1
ATOM 1430 O O . LEU A 1 187 ? -20.817 -2.682 56.522 1.00 85.19 187 LEU A O 1
ATOM 1434 N N . GLU A 1 188 ? -21.055 -0.812 55.309 1.00 84.31 188 GLU A N 1
ATOM 1435 C CA . GLU A 1 188 ? -20.205 0.006 56.173 1.00 84.31 188 GLU A CA 1
ATOM 1436 C C . GLU A 1 188 ? -20.799 0.175 57.580 1.00 84.31 188 GLU A C 1
ATOM 1438 O O . GLU A 1 188 ? -20.079 0.058 58.576 1.00 84.31 188 GLU A O 1
ATOM 1443 N N . LYS A 1 189 ? -22.116 0.394 57.691 1.00 82.25 189 LYS A N 1
ATOM 1444 C CA . LYS A 1 189 ? -22.821 0.444 58.984 1.00 82.25 189 LYS A CA 1
ATOM 1445 C C . LYS A 1 189 ? -22.754 -0.894 59.714 1.00 82.25 189 LYS A C 1
ATOM 1447 O O . LYS A 1 189 ? -22.432 -0.914 60.902 1.00 82.25 189 LYS A O 1
ATOM 1452 N N . GLY A 1 190 ? -22.976 -2.002 59.005 1.00 79.12 190 GLY A N 1
ATOM 1453 C CA . GLY A 1 190 ? -22.842 -3.353 59.554 1.00 79.12 190 GLY A CA 1
ATOM 1454 C C . GLY A 1 190 ? -21.432 -3.626 60.083 1.00 79.12 190 GLY A C 1
ATOM 1455 O O . GLY A 1 190 ? -21.270 -4.117 61.201 1.00 79.12 190 GLY A O 1
ATOM 1456 N N . ARG A 1 191 ? -20.401 -3.213 59.334 1.00 81.62 191 ARG A N 1
ATOM 1457 C CA . ARG A 1 191 ? -18.999 -3.305 59.761 1.00 81.62 191 ARG A CA 1
ATOM 1458 C C . ARG A 1 191 ? -18.743 -2.504 61.037 1.00 81.62 191 ARG A C 1
ATOM 1460 O O . ARG A 1 191 ? -18.162 -3.036 61.980 1.00 81.62 191 ARG A O 1
ATOM 1467 N N . ARG A 1 192 ? -19.202 -1.250 61.103 1.00 79.56 192 ARG A N 1
ATOM 1468 C CA . ARG A 1 192 ? -19.052 -0.404 62.302 1.00 79.56 192 ARG A CA 1
ATOM 1469 C C . ARG A 1 192 ? -19.745 -1.019 63.510 1.00 79.56 192 ARG A C 1
ATOM 1471 O O . ARG A 1 192 ? -19.111 -1.152 64.553 1.00 79.56 192 ARG A O 1
ATOM 1478 N N . PHE A 1 193 ? -20.982 -1.480 63.346 1.00 79.19 193 PHE A N 1
ATOM 1479 C CA . PHE A 1 193 ? -21.731 -2.143 64.409 1.00 79.19 193 PHE A CA 1
ATOM 1480 C C . PHE A 1 193 ? -21.002 -3.384 64.937 1.00 79.19 193 PHE A C 1
ATOM 1482 O O . PHE A 1 193 ? -20.830 -3.517 66.147 1.00 79.19 193 PHE A O 1
ATOM 1489 N N . ALA A 1 194 ? -20.499 -4.251 64.052 1.00 76.88 194 ALA A N 1
ATOM 1490 C CA . ALA A 1 194 ? -19.729 -5.430 64.448 1.00 76.88 194 ALA A CA 1
ATOM 1491 C C . ALA A 1 194 ? -18.464 -5.050 65.238 1.00 76.88 194 ALA A C 1
ATOM 1493 O O . ALA A 1 194 ? -18.215 -5.601 66.311 1.00 76.88 194 ALA A O 1
ATOM 1494 N N . THR A 1 195 ? -17.707 -4.051 64.768 1.00 77.56 195 THR A N 1
ATOM 1495 C CA . THR A 1 195 ? -16.496 -3.590 65.470 1.00 77.56 195 THR A CA 1
ATOM 1496 C C . THR A 1 195 ? -16.794 -2.918 66.814 1.00 77.56 195 THR A C 1
ATOM 1498 O O . THR A 1 195 ? -16.029 -3.075 67.765 1.00 77.56 195 THR A O 1
ATOM 1501 N N . GLU A 1 196 ? -17.895 -2.172 66.937 1.00 78.31 196 GLU A N 1
ATOM 1502 C CA . GLU A 1 196 ? -18.315 -1.571 68.207 1.00 78.31 196 GLU A CA 1
ATOM 1503 C C . GLU A 1 196 ? -18.833 -2.614 69.193 1.00 78.31 196 GLU A C 1
ATOM 1505 O O . GLU A 1 196 ? -18.540 -2.533 70.387 1.00 78.31 196 GLU A O 1
ATOM 1510 N N . PHE A 1 197 ? -19.569 -3.610 68.706 1.00 73.31 197 PHE A N 1
ATOM 1511 C CA . PHE A 1 197 ? -20.041 -4.724 69.515 1.00 73.31 197 PHE A CA 1
ATOM 1512 C C . PHE A 1 197 ? -18.866 -5.513 70.108 1.00 73.31 197 PHE A C 1
ATOM 1514 O O . PHE A 1 197 ? -18.854 -5.813 71.303 1.00 73.31 197 PHE A O 1
ATOM 1521 N N . GLU A 1 198 ? -17.834 -5.776 69.306 1.00 72.81 198 GLU A N 1
ATOM 1522 C CA . GLU A 1 198 ? -16.625 -6.471 69.749 1.00 72.81 198 GLU A CA 1
ATOM 1523 C C . GLU A 1 198 ? -15.839 -5.656 70.792 1.00 72.81 198 GLU A C 1
ATOM 1525 O O . GLU A 1 198 ? -15.450 -6.192 71.831 1.00 72.81 198 GLU A O 1
ATOM 1530 N N . LYS A 1 199 ? -15.719 -4.333 70.599 1.00 73.81 199 LYS A N 1
ATOM 1531 C CA . LYS A 1 199 ? -15.141 -3.413 71.597 1.00 73.81 199 LYS A CA 1
ATOM 1532 C C . LYS A 1 199 ? -15.937 -3.372 72.905 1.00 73.81 199 LYS A C 1
ATOM 1534 O O . LYS A 1 199 ? -15.350 -3.321 73.981 1.00 73.81 199 LYS A O 1
ATOM 1539 N N . ARG A 1 200 ? -17.272 -3.398 72.857 1.00 65.12 200 ARG A N 1
ATOM 1540 C CA . ARG A 1 200 ? -18.103 -3.420 74.077 1.00 65.12 200 ARG A CA 1
ATOM 1541 C C . ARG A 1 200 ? -17.975 -4.747 74.823 1.00 65.12 200 ARG A C 1
ATOM 1543 O O . ARG A 1 200 ? -17.938 -4.753 76.050 1.00 65.12 200 ARG A O 1
ATOM 1550 N N . LYS A 1 201 ? -17.844 -5.862 74.101 1.00 67.31 201 LYS A N 1
ATOM 1551 C CA . LYS A 1 201 ? -17.646 -7.189 74.696 1.00 67.31 201 LYS A CA 1
ATOM 1552 C C . LYS A 1 201 ? -16.304 -7.299 75.433 1.00 67.31 201 LYS A C 1
ATOM 1554 O O . LYS A 1 201 ? -16.254 -7.867 76.523 1.00 67.31 201 LYS A O 1
ATOM 1559 N N . THR A 1 202 ? -15.230 -6.714 74.902 1.00 58.94 202 THR A N 1
ATOM 1560 C CA . THR A 1 202 ? -13.916 -6.717 75.571 1.00 58.94 202 THR A CA 1
ATOM 1561 C C . THR A 1 202 ? -13.862 -5.796 76.794 1.00 58.94 202 THR A C 1
ATOM 1563 O O . THR A 1 202 ? -13.219 -6.149 77.778 1.00 58.94 202 THR A O 1
ATOM 1566 N N . VAL A 1 203 ? -14.603 -4.681 76.805 1.00 56.69 203 VAL A N 1
ATOM 1567 C CA . VAL A 1 203 ? -14.692 -3.779 77.974 1.00 56.69 203 VAL A CA 1
ATOM 1568 C C . VAL A 1 203 ? -15.504 -4.388 79.126 1.00 56.69 203 VAL A C 1
ATOM 1570 O O . VAL A 1 203 ? -15.104 -4.271 80.280 1.00 56.69 203 VAL A O 1
ATOM 1573 N N . VAL A 1 204 ? -16.601 -5.099 78.842 1.00 52.97 204 VAL A N 1
ATOM 1574 C CA . VAL A 1 204 ? -17.418 -5.763 79.884 1.00 52.97 204 VAL A CA 1
ATOM 1575 C C . VAL A 1 204 ? -16.680 -6.941 80.536 1.00 52.97 204 VAL A C 1
ATOM 1577 O O . VAL A 1 204 ? -16.918 -7.248 81.700 1.00 52.97 204 VAL A O 1
ATOM 1580 N N . THR A 1 205 ? -15.722 -7.549 79.834 1.00 48.53 205 THR A N 1
ATOM 1581 C CA . THR A 1 205 ? -14.880 -8.624 80.391 1.00 48.53 205 THR A CA 1
ATOM 1582 C C . THR A 1 205 ? -13.664 -8.080 81.167 1.00 48.53 205 THR A C 1
ATOM 1584 O O . THR A 1 205 ? -13.029 -8.822 81.906 1.00 48.53 205 THR A O 1
ATOM 1587 N N . GLY A 1 206 ? -13.348 -6.783 81.044 1.00 47.03 206 GLY A N 1
ATOM 1588 C CA . GLY A 1 206 ? -12.192 -6.141 81.688 1.00 47.03 206 GLY A CA 1
ATOM 1589 C C . GLY A 1 206 ? -12.426 -5.598 83.105 1.00 47.03 206 GLY A C 1
ATOM 1590 O O . GLY A 1 206 ? -11.463 -5.228 83.764 1.00 47.03 206 GLY A O 1
ATOM 1591 N N . ASN A 1 207 ? -13.672 -5.571 83.595 1.00 43.59 207 ASN A N 1
ATOM 1592 C CA . ASN A 1 207 ? -14.020 -5.034 84.924 1.00 43.59 207 ASN A CA 1
ATOM 1593 C C . ASN A 1 207 ? -14.571 -6.097 85.897 1.00 43.59 207 ASN A C 1
ATOM 1595 O O . ASN A 1 207 ? -15.252 -5.761 86.862 1.00 43.59 207 ASN A O 1
ATOM 1599 N N . GLY A 1 208 ? -14.291 -7.378 85.645 1.00 41.16 208 GLY A N 1
ATOM 1600 C CA . GLY A 1 208 ? -14.782 -8.511 86.439 1.00 41.16 208 GLY A CA 1
ATOM 1601 C C . GLY A 1 208 ? -13.690 -9.354 87.098 1.00 41.16 208 GLY A C 1
ATOM 1602 O O . GLY A 1 208 ? -13.927 -10.527 87.359 1.00 41.16 208 GLY A O 1
ATOM 1603 N N . GLU A 1 209 ? -12.493 -8.812 87.341 1.00 37.47 209 GLU A N 1
ATOM 1604 C CA . GLU A 1 209 ? -11.410 -9.545 88.015 1.00 37.47 209 GLU A CA 1
ATOM 1605 C C . GLU A 1 209 ? -11.417 -9.293 89.534 1.00 37.47 209 GLU A C 1
ATOM 1607 O O . GLU A 1 209 ? -10.455 -8.820 90.130 1.00 37.47 209 GLU A O 1
ATOM 1612 N N . LEU A 1 210 ? -12.536 -9.617 90.181 1.00 44.59 210 LEU A N 1
ATOM 1613 C CA . LEU A 1 210 ? -12.553 -9.968 91.597 1.00 44.59 210 LEU A CA 1
ATOM 1614 C C . LEU A 1 210 ? -13.465 -11.183 91.765 1.00 44.59 210 LEU A C 1
ATOM 1616 O O . LEU A 1 210 ? -14.626 -11.157 91.380 1.00 44.59 210 LEU A O 1
ATOM 1620 N N . GLU A 1 211 ? -12.900 -12.216 92.382 1.00 41.81 211 GLU A N 1
ATOM 1621 C CA . GLU A 1 211 ? -13.547 -13.463 92.807 1.00 41.81 211 GLU A CA 1
ATOM 1622 C C . GLU A 1 211 ? -13.683 -14.579 91.762 1.00 41.81 211 GLU A C 1
ATOM 1624 O O . GLU A 1 211 ? -14.751 -14.907 91.261 1.00 41.81 211 GLU A O 1
ATOM 1629 N N . SER A 1 212 ? -12.572 -15.292 91.556 1.00 41.53 212 SER A N 1
ATOM 1630 C CA . SER A 1 212 ? -12.607 -16.754 91.422 1.00 41.53 212 SER A CA 1
ATOM 1631 C C . SER A 1 212 ? -11.239 -17.349 91.774 1.00 41.53 212 SER A C 1
ATOM 1633 O O . SER A 1 212 ? -10.486 -17.847 90.940 1.00 41.53 212 SER A O 1
ATOM 1635 N N . LYS A 1 213 ? -10.878 -17.263 93.059 1.00 39.38 213 LYS A N 1
ATOM 1636 C CA . LYS A 1 213 ? -10.007 -18.268 93.675 1.00 39.38 213 LYS A CA 1
ATOM 1637 C C . LYS A 1 213 ? -10.922 -19.344 94.255 1.00 39.38 213 LYS A C 1
ATOM 1639 O O . LYS A 1 213 ? -11.933 -19.020 94.862 1.00 39.38 213 LYS A O 1
ATOM 1644 N N . VAL A 1 214 ? -10.480 -20.594 94.127 1.00 41.34 214 VAL A N 1
ATOM 1645 C CA . VAL A 1 214 ? -11.098 -21.847 94.604 1.00 41.34 214 VAL A CA 1
ATOM 1646 C C . VAL A 1 214 ? -11.999 -22.562 93.583 1.00 41.34 214 VAL A C 1
ATOM 1648 O O . VAL A 1 214 ? -13.179 -22.793 93.796 1.00 41.34 214 VAL A O 1
ATOM 1651 N N . ALA A 1 215 ? -11.371 -23.045 92.513 1.00 41.28 215 ALA A N 1
ATOM 1652 C CA . ALA A 1 215 ? -11.505 -24.446 92.104 1.00 41.28 215 ALA A CA 1
ATOM 1653 C C . ALA A 1 215 ? -10.158 -24.890 91.514 1.00 41.28 215 ALA A C 1
ATOM 1655 O O . ALA A 1 215 ? -9.928 -24.901 90.310 1.00 41.28 215 ALA A O 1
ATOM 1656 N N . SER A 1 216 ? -9.217 -25.137 92.423 1.00 37.88 216 SER A N 1
ATOM 1657 C CA . SER A 1 216 ? -7.930 -25.759 92.133 1.00 37.88 216 SER A CA 1
ATOM 1658 C C . SER A 1 216 ? -8.091 -27.277 92.130 1.00 37.88 216 SER A C 1
ATOM 1660 O O . SER A 1 216 ? -8.865 -27.799 92.932 1.00 37.88 216 SER A O 1
ATOM 1662 N N . ILE A 1 217 ? -7.232 -27.921 91.330 1.00 40.03 217 ILE A N 1
ATOM 1663 C CA . ILE A 1 217 ? -6.803 -29.335 91.314 1.00 40.03 217 ILE A CA 1
ATOM 1664 C C . ILE A 1 217 ? -7.310 -30.038 90.043 1.00 40.03 217 ILE A C 1
ATOM 1666 O O . ILE A 1 217 ? -8.449 -30.475 89.966 1.00 40.03 217 ILE A O 1
ATOM 1670 N N . LYS A 1 218 ? -6.568 -29.888 88.935 1.00 40.28 218 LYS A N 1
ATOM 1671 C CA . LYS A 1 218 ? -5.406 -30.714 88.518 1.00 40.28 218 LYS A CA 1
ATOM 1672 C C . LYS A 1 218 ? -5.847 -32.103 88.049 1.00 40.28 218 LYS A C 1
ATOM 1674 O O . LYS A 1 218 ? -6.259 -32.916 88.861 1.00 40.28 218 LYS A O 1
ATOM 1679 N N . ASP A 1 219 ? -5.729 -32.366 86.752 1.00 35.12 219 ASP A N 1
ATOM 1680 C CA . ASP A 1 219 ? -4.653 -33.190 86.180 1.00 35.12 219 ASP A CA 1
ATOM 1681 C C . ASP A 1 219 ? -4.914 -33.398 84.673 1.00 35.12 219 ASP A C 1
ATOM 1683 O O . ASP A 1 219 ? -6.062 -33.418 84.250 1.00 35.12 219 ASP A O 1
ATOM 1687 N N . THR A 1 220 ? -3.969 -33.614 83.762 1.00 39.09 220 THR A N 1
ATOM 1688 C CA . THR A 1 220 ? -2.524 -33.384 83.670 1.00 39.09 220 THR A CA 1
ATOM 1689 C C . THR A 1 220 ? -2.173 -33.775 82.221 1.00 39.09 220 THR A C 1
ATOM 1691 O O . THR A 1 220 ? -2.510 -34.864 81.773 1.00 39.09 220 THR A O 1
ATOM 1694 N N . THR A 1 221 ? -1.582 -32.823 81.488 1.00 35.66 221 THR A N 1
ATOM 1695 C CA . THR A 1 221 ? -0.604 -32.943 80.379 1.00 35.66 221 THR A CA 1
ATOM 1696 C C . THR A 1 221 ? -0.787 -33.957 79.229 1.00 35.66 221 THR A C 1
ATOM 1698 O O . THR A 1 221 ? -0.791 -35.164 79.439 1.00 35.66 221 THR A O 1
ATOM 1701 N N . ASN A 1 222 ? -0.635 -33.486 77.981 1.00 38.12 222 ASN A N 1
ATOM 1702 C CA . ASN A 1 222 ? 0.676 -33.547 77.305 1.00 38.12 222 ASN A CA 1
ATOM 1703 C C . ASN A 1 222 ? 0.706 -32.788 75.967 1.00 38.12 222 ASN A C 1
ATOM 1705 O O . ASN A 1 222 ? 0.011 -33.113 75.009 1.00 38.12 222 ASN A O 1
ATOM 1709 N N . THR A 1 223 ? 1.596 -31.802 75.927 1.00 34.62 223 THR A N 1
ATOM 1710 C CA . THR A 1 223 ? 2.168 -31.144 74.753 1.00 34.62 223 THR A CA 1
ATOM 1711 C C . THR A 1 223 ? 3.337 -31.992 74.252 1.00 34.62 223 THR A C 1
ATOM 1713 O O . THR A 1 223 ? 4.221 -32.321 75.041 1.00 34.62 223 THR A O 1
ATOM 1716 N N . VAL A 1 224 ? 3.405 -32.288 72.951 1.00 35.31 224 VAL A N 1
ATOM 1717 C CA . VAL A 1 224 ? 4.663 -32.673 72.290 1.00 35.31 224 VAL A CA 1
ATOM 1718 C C . VAL A 1 224 ? 4.836 -31.841 71.026 1.00 35.31 224 VAL A C 1
ATOM 1720 O O . VAL A 1 224 ? 4.097 -31.957 70.054 1.00 35.31 224 VAL A O 1
ATOM 1723 N N . THR A 1 225 ? 5.843 -30.981 71.111 1.00 37.00 225 THR A N 1
ATOM 1724 C CA . THR A 1 225 ? 6.541 -30.268 70.047 1.00 37.00 225 THR A CA 1
ATOM 1725 C C . THR A 1 225 ? 7.357 -31.244 69.206 1.00 37.00 225 THR A C 1
ATOM 1727 O O . THR A 1 225 ? 8.206 -31.932 69.769 1.00 37.00 225 THR A O 1
ATOM 1730 N N . THR A 1 226 ? 7.241 -31.186 67.876 1.00 31.59 226 THR A N 1
ATOM 1731 C CA . THR A 1 226 ? 8.389 -31.478 67.002 1.00 31.59 226 THR A CA 1
ATOM 1732 C C . THR A 1 226 ? 8.297 -30.772 65.650 1.00 31.59 226 THR A C 1
ATOM 1734 O O . THR A 1 226 ? 7.258 -30.729 65.000 1.00 31.59 226 THR A O 1
ATOM 1737 N N . GLN A 1 227 ? 9.436 -30.189 65.285 1.00 34.75 227 GLN A N 1
ATOM 1738 C CA . GLN A 1 227 ? 9.784 -29.451 64.071 1.00 34.75 227 GLN A CA 1
ATOM 1739 C C . GLN A 1 227 ? 9.846 -30.340 62.792 1.00 34.75 227 GLN A C 1
ATOM 1741 O O . GLN A 1 227 ? 9.696 -31.557 62.893 1.00 34.75 227 GLN A O 1
ATOM 1746 N N . PRO A 1 228 ? 10.072 -29.749 61.593 1.00 50.12 228 PRO A N 1
ATOM 1747 C CA . PRO A 1 228 ? 9.755 -30.314 60.276 1.00 50.12 228 PRO A CA 1
ATOM 1748 C C . PRO A 1 228 ? 10.914 -31.100 59.638 1.00 50.12 228 PRO A C 1
ATOM 1750 O O . PRO A 1 228 ? 12.055 -30.986 60.089 1.00 50.12 228 PRO A O 1
ATOM 1753 N N . PRO A 1 229 ? 10.677 -31.754 58.483 1.00 45.72 229 PRO A N 1
ATOM 1754 C CA . PRO A 1 229 ? 11.727 -32.040 57.522 1.00 45.72 229 PRO A CA 1
ATOM 1755 C C . PRO A 1 229 ? 11.540 -31.312 56.183 1.00 45.72 229 PRO A C 1
ATOM 1757 O O . PRO A 1 229 ? 10.450 -31.172 55.630 1.00 45.72 229 PRO A O 1
ATOM 1760 N N . ALA A 1 230 ? 12.690 -30.886 55.674 1.00 36.88 230 ALA A N 1
ATOM 1761 C CA . ALA A 1 230 ? 12.950 -30.408 54.332 1.00 36.88 230 ALA A CA 1
ATOM 1762 C C . ALA A 1 230 ? 12.868 -31.532 53.283 1.00 36.88 230 ALA A C 1
ATOM 1764 O O . ALA A 1 230 ? 13.294 -32.650 53.562 1.00 36.88 230 ALA A O 1
ATOM 1765 N N . ALA A 1 231 ? 12.470 -31.192 52.052 1.00 38.66 231 ALA A N 1
ATOM 1766 C CA . ALA A 1 231 ? 13.033 -31.758 50.820 1.00 38.66 231 ALA A CA 1
ATOM 1767 C C . ALA A 1 231 ? 12.646 -30.908 49.589 1.00 38.66 231 ALA A C 1
ATOM 1769 O O . ALA A 1 231 ? 11.472 -30.662 49.332 1.00 38.66 231 ALA A O 1
ATOM 1770 N N . LYS A 1 232 ? 13.668 -30.477 48.837 1.00 42.88 232 LYS A N 1
ATOM 1771 C CA . LYS A 1 232 ? 13.616 -30.022 47.428 1.00 42.88 232 LYS A CA 1
ATOM 1772 C C . LYS A 1 232 ? 13.243 -31.210 46.499 1.00 42.88 232 LYS A C 1
ATOM 1774 O O . LYS A 1 232 ? 13.379 -32.347 46.950 1.00 42.88 232 LYS A O 1
ATOM 1779 N N . PRO A 1 233 ? 12.816 -30.994 45.232 1.00 48.88 233 PRO A N 1
ATOM 1780 C CA . PRO A 1 233 ? 13.706 -30.631 44.103 1.00 48.88 233 PRO A CA 1
ATOM 1781 C C . PRO A 1 233 ? 13.229 -29.357 43.356 1.00 48.88 233 PRO A C 1
ATOM 1783 O O . PRO A 1 233 ? 12.040 -29.074 43.330 1.00 48.88 233 PRO A O 1
ATOM 1786 N N . GLN A 1 234 ? 14.104 -28.442 42.901 1.00 35.41 234 GLN A N 1
ATOM 1787 C CA . GLN A 1 234 ? 14.884 -28.521 41.642 1.00 35.41 234 GLN A CA 1
ATOM 1788 C C . GLN A 1 234 ? 13.947 -28.665 40.424 1.00 35.41 234 GLN A C 1
ATOM 1790 O O . GLN A 1 234 ? 13.307 -29.695 40.278 1.00 35.41 234 GLN A O 1
ATOM 1795 N N . THR A 1 235 ? 13.723 -27.648 39.583 1.00 32.44 235 THR A N 1
ATOM 1796 C CA . THR A 1 235 ? 14.559 -27.180 38.442 1.00 32.44 235 THR A CA 1
ATOM 1797 C C . THR A 1 235 ? 13.490 -26.776 37.391 1.00 32.44 235 THR A C 1
ATOM 1799 O O . THR A 1 235 ? 12.527 -27.517 37.251 1.00 32.44 235 THR A O 1
ATOM 1802 N N . GLN A 1 236 ? 13.439 -25.627 36.712 1.00 35.81 236 GLN A N 1
ATOM 1803 C CA . GLN A 1 236 ? 14.408 -25.005 35.810 1.00 35.81 236 GLN A CA 1
ATOM 1804 C C . GLN A 1 236 ? 13.843 -23.631 35.375 1.00 35.81 236 GLN A C 1
ATOM 1806 O O . GLN A 1 236 ? 12.636 -23.506 35.165 1.00 35.81 236 GLN A O 1
ATOM 1811 N N . ASP A 1 237 ? 14.717 -22.636 35.221 1.00 46.34 237 ASP A N 1
ATOM 1812 C CA . ASP A 1 237 ? 14.462 -21.383 34.494 1.00 46.34 237 ASP A CA 1
ATOM 1813 C C . ASP A 1 237 ? 14.037 -21.639 33.033 1.00 46.34 237 ASP A C 1
ATOM 1815 O O . ASP A 1 237 ? 14.405 -22.664 32.450 1.00 46.34 237 ASP A O 1
ATOM 1819 N N . PRO A 1 238 ? 13.395 -20.648 32.389 1.00 56.50 238 PRO A N 1
ATOM 1820 C CA . PRO A 1 238 ? 14.036 -20.131 31.184 1.00 56.50 238 PRO A CA 1
ATOM 1821 C C . PRO A 1 238 ? 14.240 -18.610 31.236 1.00 56.50 238 PRO A C 1
ATOM 1823 O O . PRO A 1 238 ? 13.313 -17.807 31.182 1.00 56.50 238 PRO A O 1
ATOM 1826 N N . GLU A 1 239 ? 15.517 -18.246 31.334 1.00 42.50 239 GLU A N 1
ATOM 1827 C CA . GLU A 1 239 ? 16.222 -17.488 30.300 1.00 42.50 239 GLU A CA 1
ATOM 1828 C C . GLU A 1 239 ? 15.470 -16.284 29.704 1.00 42.50 239 GLU A C 1
ATOM 1830 O O . GLU A 1 239 ? 14.869 -16.332 28.633 1.00 42.50 239 GLU A O 1
ATOM 1835 N N . ILE A 1 240 ? 15.601 -15.139 30.376 1.00 47.53 240 ILE A N 1
ATOM 1836 C CA . ILE A 1 240 ? 15.383 -13.830 29.757 1.00 47.53 240 ILE A CA 1
ATOM 1837 C C . ILE A 1 240 ? 16.550 -13.585 28.794 1.00 47.53 240 ILE A C 1
ATOM 1839 O O . ILE A 1 240 ? 17.593 -13.043 29.173 1.00 47.53 240 ILE A O 1
ATOM 1843 N N . THR A 1 241 ? 16.379 -13.979 27.533 1.00 46.44 241 THR A N 1
ATOM 1844 C CA . THR A 1 241 ? 17.249 -13.541 26.441 1.00 46.44 241 THR A CA 1
ATOM 1845 C C . THR A 1 241 ? 17.089 -12.031 26.269 1.00 46.44 241 THR A C 1
ATOM 1847 O O . THR A 1 241 ? 16.148 -11.529 25.655 1.00 46.44 241 THR A O 1
ATOM 1850 N N . ARG A 1 242 ? 18.037 -11.284 26.841 1.00 50.44 242 ARG A N 1
ATOM 1851 C CA . ARG A 1 242 ? 18.274 -9.877 26.521 1.00 50.44 242 ARG A CA 1
ATOM 1852 C C . ARG A 1 242 ? 18.709 -9.779 25.060 1.00 50.44 242 ARG A C 1
ATOM 1854 O O . ARG A 1 242 ? 19.805 -10.212 24.713 1.00 50.44 242 ARG A O 1
ATOM 1861 N N . LEU A 1 243 ? 17.868 -9.182 24.221 1.00 47.94 243 LEU A N 1
ATOM 1862 C CA . LEU A 1 243 ? 18.273 -8.747 22.887 1.00 47.94 243 LEU A CA 1
ATOM 1863 C C . LEU A 1 243 ? 19.278 -7.584 23.003 1.00 47.94 243 LEU A C 1
ATOM 1865 O O . LEU A 1 243 ? 19.048 -6.657 23.787 1.00 47.94 243 LEU A O 1
ATOM 1869 N N . PRO A 1 244 ? 20.390 -7.610 22.247 1.00 56.34 244 PRO A N 1
ATOM 1870 C CA . PRO A 1 244 ? 21.365 -6.533 22.242 1.00 56.34 244 PRO A CA 1
ATOM 1871 C C . PRO A 1 244 ? 20.810 -5.293 21.532 1.00 56.34 244 PRO A C 1
ATOM 1873 O O . PRO A 1 244 ? 20.304 -5.358 20.413 1.00 56.34 244 PRO A O 1
ATOM 1876 N N . GLN A 1 245 ? 20.954 -4.148 22.198 1.00 46.91 245 GLN A N 1
ATOM 1877 C CA . GLN A 1 245 ? 20.773 -2.823 21.617 1.00 46.91 245 GLN A CA 1
ATOM 1878 C C . GLN A 1 245 ? 21.806 -2.617 20.504 1.00 46.91 245 GLN A C 1
ATOM 1880 O O . GLN A 1 245 ? 23.008 -2.567 20.761 1.00 46.91 245 GLN A O 1
ATOM 1885 N N . SER A 1 246 ? 21.340 -2.482 19.265 1.00 55.25 246 SER A N 1
ATOM 1886 C CA . SER A 1 246 ? 22.158 -1.987 18.161 1.00 55.25 246 SER A CA 1
ATOM 1887 C C . SER A 1 246 ? 22.256 -0.453 18.223 1.00 55.25 246 SER A C 1
ATOM 1889 O O . SER A 1 246 ? 21.221 0.201 18.393 1.00 55.25 246 SER A O 1
ATOM 1891 N N . PRO A 1 247 ? 23.452 0.141 18.058 1.00 56.00 247 PRO A N 1
ATOM 1892 C CA . PRO A 1 247 ? 23.631 1.590 18.048 1.00 56.00 247 PRO A CA 1
ATOM 1893 C C . PRO A 1 247 ? 22.931 2.230 16.843 1.00 56.00 247 PRO A C 1
ATOM 1895 O O . PRO A 1 247 ? 23.169 1.848 15.699 1.00 56.00 247 PRO A O 1
ATOM 1898 N N . ILE A 1 248 ? 22.090 3.233 17.099 1.00 50.44 248 ILE A N 1
ATOM 1899 C CA . ILE A 1 248 ? 21.545 4.117 16.065 1.00 50.44 248 ILE A CA 1
ATOM 1900 C C . ILE A 1 248 ? 22.643 5.126 15.710 1.00 50.44 248 ILE A C 1
ATOM 1902 O O . ILE A 1 248 ? 22.769 6.181 16.331 1.00 50.44 248 ILE A O 1
ATOM 1906 N N . GLU A 1 249 ? 23.462 4.792 14.714 1.00 48.22 249 GLU A N 1
ATOM 1907 C CA . GLU A 1 249 ? 24.259 5.783 13.995 1.00 48.22 249 GLU A CA 1
ATOM 1908 C C . GLU A 1 249 ? 23.358 6.552 13.021 1.00 48.22 249 GLU A C 1
ATOM 1910 O O . GLU A 1 249 ? 22.673 5.995 12.164 1.00 48.22 249 GLU A O 1
ATOM 1915 N N . SER A 1 250 ? 23.354 7.872 13.179 1.00 51.00 250 SER A N 1
ATOM 1916 C CA . SER A 1 250 ? 22.687 8.816 12.284 1.00 51.00 250 SER A CA 1
ATOM 1917 C C . SER A 1 250 ? 23.473 8.998 10.984 1.00 51.00 250 SER A C 1
ATOM 1919 O O . SER A 1 250 ? 24.689 9.181 11.046 1.00 51.00 250 SER A O 1
ATOM 1921 N N . PRO A 1 251 ? 22.805 9.197 9.837 1.00 55.72 251 PRO A N 1
ATOM 1922 C CA . PRO A 1 251 ? 23.361 10.004 8.767 1.00 55.72 251 PRO A CA 1
ATOM 1923 C C . PRO A 1 251 ? 22.686 11.377 8.703 1.00 55.72 251 PRO A C 1
ATOM 1925 O O . PRO A 1 251 ? 21.477 11.534 8.547 1.00 55.72 251 PRO A O 1
ATOM 1928 N N . ARG A 1 252 ? 23.550 12.385 8.808 1.00 47.56 252 ARG A N 1
ATOM 1929 C CA . ARG A 1 252 ? 23.330 13.809 8.560 1.00 47.56 252 ARG A CA 1
ATOM 1930 C C . ARG A 1 252 ? 22.486 14.050 7.300 1.00 47.56 252 ARG A C 1
ATOM 1932 O O . ARG A 1 252 ? 22.911 13.757 6.186 1.00 47.56 252 ARG A O 1
ATOM 1939 N N . SER A 1 253 ? 21.330 14.686 7.475 1.00 47.03 253 SER A N 1
ATOM 1940 C CA . SER A 1 253 ? 20.549 15.282 6.388 1.00 47.03 253 SER A CA 1
ATOM 1941 C C . SER A 1 253 ? 21.216 16.585 5.922 1.00 47.03 253 SER A C 1
ATOM 1943 O O . SER A 1 253 ? 20.971 17.655 6.481 1.00 47.03 253 SER A O 1
ATOM 1945 N N . ASN A 1 254 ? 22.016 16.506 4.858 1.00 44.31 254 ASN A N 1
ATOM 1946 C CA . ASN A 1 254 ? 22.384 17.660 4.036 1.00 44.31 254 ASN A CA 1
ATOM 1947 C C . ASN A 1 254 ? 21.150 18.139 3.250 1.00 44.31 254 ASN A C 1
ATOM 1949 O O . ASN A 1 254 ? 20.849 17.621 2.175 1.00 44.31 254 ASN A O 1
ATOM 1953 N N . LYS A 1 255 ? 20.435 19.148 3.763 1.00 51.62 255 LYS A N 1
ATOM 1954 C CA . LYS A 1 255 ? 19.430 19.882 2.979 1.00 51.62 255 LYS A CA 1
ATOM 1955 C C . LYS A 1 255 ? 20.135 20.859 2.036 1.00 51.62 255 LYS A C 1
ATOM 1957 O O . LYS A 1 255 ? 20.546 21.941 2.444 1.00 51.62 255 LYS A O 1
ATOM 1962 N N . ARG A 1 256 ? 20.251 20.477 0.762 1.00 47.75 256 ARG A N 1
ATOM 1963 C CA . ARG A 1 256 ? 20.361 21.425 -0.358 1.00 47.75 256 ARG A CA 1
ATOM 1964 C C . ARG A 1 256 ? 18.952 21.961 -0.681 1.00 47.75 256 ARG A C 1
ATOM 1966 O O . ARG A 1 256 ? 17.998 21.189 -0.584 1.00 47.75 256 ARG A O 1
ATOM 1973 N N . PRO A 1 257 ? 18.803 23.245 -1.042 1.00 52.38 257 PRO A N 1
ATOM 1974 C CA . PRO A 1 257 ? 17.501 23.865 -1.265 1.00 52.38 257 PRO A CA 1
ATOM 1975 C C . PRO A 1 257 ? 16.893 23.449 -2.611 1.00 52.38 257 PRO A C 1
ATOM 1977 O O . PRO A 1 257 ? 17.594 23.351 -3.619 1.00 52.38 257 PRO A O 1
ATOM 1980 N N . SER A 1 258 ? 15.578 23.223 -2.620 1.00 56.41 258 SER A N 1
ATOM 1981 C CA . SER A 1 258 ? 14.770 23.078 -3.830 1.00 56.41 258 SER A CA 1
ATOM 1982 C C . SER A 1 258 ? 14.532 24.452 -4.480 1.00 56.41 258 SER A C 1
ATOM 1984 O O . SER A 1 258 ? 14.250 25.415 -3.766 1.00 56.41 258 SER A O 1
ATOM 1986 N N . PRO A 1 259 ? 14.595 24.573 -5.818 1.00 61.50 259 PRO A N 1
ATOM 1987 C CA . PRO A 1 259 ? 14.186 25.781 -6.515 1.00 61.50 259 PRO A CA 1
ATOM 1988 C C . PRO A 1 259 ? 12.979 25.479 -7.402 1.00 61.50 259 PRO A C 1
ATOM 1990 O O . PRO A 1 259 ? 13.149 25.283 -8.591 1.00 61.50 259 PRO A O 1
ATOM 1993 N N . PHE A 1 260 ? 11.766 25.424 -6.855 1.00 48.88 260 PHE A N 1
ATOM 1994 C CA . PHE A 1 260 ? 10.556 25.493 -7.683 1.00 48.88 260 PHE A CA 1
ATOM 1995 C C . PHE A 1 260 ? 9.425 26.154 -6.901 1.00 48.88 260 PHE A C 1
ATOM 1997 O O . PHE A 1 260 ? 8.675 25.518 -6.164 1.00 48.88 260 PHE A O 1
ATOM 2004 N N . SER A 1 261 ? 9.341 27.472 -7.071 1.00 43.59 261 SER A N 1
ATOM 2005 C CA . SER A 1 261 ? 8.158 28.268 -6.780 1.00 43.59 261 SER A CA 1
ATOM 2006 C C . SER A 1 261 ? 7.022 27.820 -7.698 1.00 43.59 261 SER A C 1
ATOM 2008 O O . SER A 1 261 ? 7.117 27.931 -8.920 1.00 43.59 261 SER A O 1
ATOM 2010 N N . THR A 1 262 ? 5.938 27.325 -7.115 1.00 52.84 262 THR A N 1
ATOM 2011 C CA . THR A 1 262 ? 4.644 27.193 -7.790 1.00 52.84 262 THR A CA 1
ATOM 2012 C C . THR A 1 262 ? 4.072 28.576 -8.118 1.00 52.84 262 THR A C 1
ATOM 2014 O O . THR A 1 262 ? 4.126 29.466 -7.265 1.00 52.84 262 THR A O 1
ATOM 2017 N N . PRO A 1 263 ? 3.491 28.777 -9.313 1.00 56.41 263 PRO A N 1
ATOM 2018 C CA . PRO A 1 263 ? 2.782 30.003 -9.641 1.00 56.41 263 PRO A CA 1
ATOM 2019 C C . PRO A 1 263 ? 1.421 30.081 -8.936 1.00 56.41 263 PRO A C 1
ATOM 2021 O O . PRO A 1 263 ? 0.690 29.101 -8.792 1.00 56.41 263 PRO A O 1
ATOM 2024 N N . CYS A 1 264 ? 1.120 31.303 -8.508 1.00 51.28 264 CYS A N 1
ATOM 2025 C CA . CYS A 1 264 ? -0.101 31.758 -7.863 1.00 51.28 264 CYS A CA 1
ATOM 2026 C C . CYS A 1 264 ? -1.331 31.552 -8.769 1.00 51.28 264 CYS A C 1
ATOM 2028 O O . CYS A 1 264 ? -1.301 31.877 -9.956 1.00 51.28 264 CYS A O 1
ATOM 2030 N N . SER A 1 265 ? -2.411 31.028 -8.192 1.00 55.84 265 SER A N 1
ATOM 2031 C CA . SER A 1 265 ? -3.750 30.963 -8.795 1.00 55.84 265 SER A CA 1
ATOM 2032 C C . SER A 1 265 ? -4.520 32.291 -8.614 1.00 55.84 265 SER A C 1
ATOM 2034 O O . SER A 1 265 ? -4.074 33.160 -7.865 1.00 55.84 265 SER A O 1
ATOM 2036 N N . PRO A 1 266 ? -5.641 32.499 -9.334 1.00 56.12 266 PRO A N 1
ATOM 2037 C CA . PRO A 1 266 ? -6.057 33.810 -9.826 1.00 56.12 266 PRO A CA 1
ATOM 2038 C C . PRO A 1 266 ? -6.971 34.575 -8.861 1.00 56.12 266 PRO A C 1
ATOM 2040 O O . PRO A 1 266 ? -7.856 34.000 -8.228 1.00 56.12 266 PRO A O 1
ATOM 2043 N N . ALA A 1 267 ? -6.834 35.902 -8.841 1.00 53.59 267 ALA A N 1
ATOM 2044 C CA . ALA A 1 267 ? -7.797 36.796 -8.210 1.00 53.59 267 ALA A CA 1
ATOM 2045 C C . ALA A 1 267 ? -8.771 37.365 -9.255 1.00 53.59 267 ALA A C 1
ATOM 2047 O O . ALA A 1 267 ? -8.409 38.167 -10.114 1.00 53.59 267 ALA A O 1
ATOM 2048 N N . LYS A 1 268 ? -10.033 36.940 -9.139 1.00 55.50 268 LYS A N 1
ATOM 2049 C CA . LYS A 1 268 ? -11.228 37.644 -9.622 1.00 55.50 268 LYS A CA 1
ATOM 2050 C C . LYS A 1 268 ? -11.271 39.052 -9.025 1.00 55.50 268 LYS A C 1
ATOM 2052 O O . LYS A 1 268 ? -11.353 39.150 -7.806 1.00 55.50 268 LYS A O 1
ATOM 2057 N N . VAL A 1 269 ? -11.384 40.096 -9.849 1.00 55.88 269 VAL A N 1
ATOM 2058 C CA . VAL A 1 269 ? -12.029 41.363 -9.456 1.00 55.88 269 VAL A CA 1
ATOM 2059 C C . VAL A 1 269 ? -12.769 41.972 -10.655 1.00 55.88 269 VAL A C 1
ATOM 2061 O O . VAL A 1 269 ? -12.174 42.311 -11.670 1.00 55.88 269 VAL A O 1
ATOM 2064 N N . GLN A 1 270 ? -14.093 42.017 -10.492 1.00 47.03 270 GLN A N 1
ATOM 2065 C CA . GLN A 1 270 ? -15.074 43.041 -10.876 1.00 47.03 270 GLN A CA 1
ATOM 2066 C C . GLN A 1 270 ? -14.824 43.913 -12.119 1.00 47.03 270 GLN A C 1
ATOM 2068 O O . GLN A 1 270 ? -13.890 44.708 -12.180 1.00 47.03 270 GLN A O 1
ATOM 2073 N N . LYS A 1 271 ? -15.817 43.918 -13.017 1.00 51.66 271 LYS A N 1
ATOM 2074 C CA . LYS A 1 271 ? -16.192 45.124 -13.756 1.00 51.66 271 LYS A CA 1
ATOM 2075 C C . LYS A 1 271 ? -17.682 45.393 -13.594 1.00 51.66 271 LYS A C 1
ATOM 2077 O O . LYS A 1 271 ? -18.524 44.605 -14.007 1.00 51.66 271 LYS A O 1
ATOM 2082 N N . THR A 1 272 ? -17.936 46.515 -12.944 1.00 56.78 272 THR A N 1
ATOM 2083 C CA . THR A 1 272 ? -19.129 47.343 -13.005 1.00 56.78 272 THR A CA 1
ATOM 2084 C C . THR A 1 272 ? -19.301 47.912 -14.412 1.00 56.78 272 THR A C 1
ATOM 2086 O O . THR A 1 272 ? -18.369 48.506 -14.955 1.00 56.78 272 THR A O 1
ATOM 2089 N N . THR A 1 273 ? -20.478 47.739 -15.006 1.00 63.59 273 THR A N 1
ATOM 2090 C CA . THR A 1 273 ? -21.305 48.785 -15.643 1.00 63.59 273 THR A CA 1
ATOM 2091 C C . THR A 1 273 ? -22.644 48.182 -16.031 1.00 63.59 273 THR A C 1
ATOM 2093 O O . THR A 1 273 ? -22.644 47.025 -16.503 1.00 63.59 273 THR A O 1
#

pLDDT: mean 72.11, std 22.31, range [31.59, 98.12]

Organism: Hebeloma cylindrosporum (NCBI:txid76867)

Sequence (273 aa):
MSMTAVSAKETLPPTSNTPTPTTRPSNAIQKGADLILQLVEDERANLTRLHQDGQKALQSGFQDFRTKHEAALTAAETKISLQQKLIEDLVLQSQKGSSQELEELRSENERLKASLSGVGLEYVDGSLRFDEPTARVVEEFVHGARLQDAQLAGLLGSEVQVRLIPEEHLSEPVGPTEFFGVLAGVLEKGRRFATEFEKRKTVVTGNGELESKVASIKDTTNTVTTQPPAAKPQTQDPEITRLPQSPIESPRSNKRPSPFSTPCSPAKVQKTT

Radius of gyration: 57.95 Å; chains: 1; bounding box: 93×82×183 Å

Secondary structure (DSSP, 8-state):
----------PPPP---PPP---PPPHHHHHHHHHHHHHHHHHHHHHHHHHHHHHHHHHHHHHHHHHHHHHHHHHHHHHHHHHHHHHHHHHHHHHHHHHHHHHHHHHHHHHHHHHHHTTTEEEETTEEEE-HHHHHHHHHHHHHHHHHHHHHHHHS-S-S------GGGGSS---HHHHHHHHHHHHHHHHHHHHHHHHHHHHHHTT--S---------------------------------------------PPP--PPPPPP-------

Foldseek 3Di:
DDDDDDDDDDDDDDDDDDPDPPDDPDPVVVVVVVVVVVVVVVVVVVVVVVVVVVVVVVVVVVVVVVVVVVVVVVVVVVVVVVVVVVVVVVVVVVVVVVVVVVVVVVVVVVVVQVVCVVVQWHCDPNFIAGHPVVLVVLLVVLVVLVVVVVVVVVVVPPDDCPPPPPPVVNPDRQGPVNSVVSVVVVVVVVVVVVVVVVVVVVVVVVPPPDDDDDDDDDDDDDDDDDDDDDDDDDDDDDDPPDDDDDDPDDDDDPDDDDDDDDDDDDDDDDDDD